Protein AF-A0A3D0MUX5-F1 (afdb_monomer_lite)

Foldseek 3Di:
DQPLCLLVPPPDKKKKWKWAADVVVVLTDIDIDIGHPVVRVLVVQVNCVSRVRDIDMDIDDDPPVSCVAFPLPCQVVLVVVLVVQLVVQFPVWLVSSLVSSCVSLVWDFPDKFFWADWDWDDDSNWIWTWTDGDQWIWTDTQATAFIAGVVGHTDDGPVWHKFKAFRGRNHTDTSVRDDGRTTIIIMTHDPVSHRGGNCRVDVVNVVVVCVRRVDDHSVPD

pLDDT: mean 94.69, std 4.36, range [72.31, 98.69]

Sequence (221 aa):
MGSMGLHKKKDFVSVQAFAGGDPEDNTYIEGCVSGSLTETSALVRQAAVQAQGLVGVARNPVPASYGKANGAPGAVSMAIDLGMTMLQAKGQGAEKLVSSVIEYLNGEIVTHGIVQNLSIETSGGFDVGHIEVDGHVLTFWNEYMTLEKKNGERMSTFPDLIMTMDGESGMPVTSAEIQKSQSIYIIAVPKEHLRLGEGMRCIELLSDVERVVHKNIISYL

Structure (mmCIF, N/CA/C/O backbone):
data_AF-A0A3D0MUX5-F1
#
_entry.id   AF-A0A3D0MUX5-F1
#
loop_
_atom_site.group_PDB
_atom_site.id
_atom_site.type_symbol
_atom_site.label_atom_id
_atom_site.label_alt_id
_atom_site.label_comp_id
_atom_site.label_asym_id
_atom_site.label_entity_id
_atom_site.label_seq_id
_atom_site.pdbx_PDB_ins_code
_atom_site.Cartn_x
_atom_site.Cartn_y
_atom_site.Cartn_z
_atom_site.occupancy
_atom_site.B_iso_or_equiv
_atom_site.auth_seq_id
_atom_site.auth_comp_id
_atom_site.auth_asym_id
_atom_site.auth_atom_id
_atom_site.pdbx_PDB_model_num
ATOM 1 N N . MET A 1 1 ? 6.681 -5.487 -6.049 1.00 74.44 1 MET A N 1
ATOM 2 C CA . MET A 1 1 ? 5.252 -5.818 -6.253 1.00 74.44 1 MET A CA 1
ATOM 3 C C . MET A 1 1 ? 4.592 -5.123 -7.455 1.00 74.44 1 MET A C 1
ATOM 5 O O . MET A 1 1 ? 3.977 -5.808 -8.258 1.00 74.44 1 MET A O 1
ATOM 9 N N . GLY A 1 2 ? 4.728 -3.806 -7.658 1.00 81.81 2 GLY A N 1
ATOM 10 C CA . GLY A 1 2 ? 4.024 -3.072 -8.737 1.00 81.81 2 GLY A CA 1
ATOM 11 C C . GLY A 1 2 ? 4.479 -3.302 -10.194 1.00 81.81 2 GLY A C 1
ATOM 12 O O . GLY A 1 2 ? 4.081 -2.554 -11.079 1.00 81.81 2 GLY A O 1
ATOM 13 N N . SER A 1 3 ? 5.323 -4.297 -10.476 1.00 86.69 3 SER A N 1
ATOM 14 C CA . SER A 1 3 ? 5.877 -4.563 -11.814 1.00 86.69 3 SER A CA 1
ATOM 15 C C . SER A 1 3 ? 5.005 -5.474 -12.683 1.00 86.69 3 SER A C 1
ATOM 17 O O . SER A 1 3 ? 5.467 -5.918 -13.728 1.00 86.69 3 SER A O 1
ATOM 19 N N . MET A 1 4 ? 3.767 -5.780 -12.275 1.00 92.50 4 MET A N 1
ATOM 20 C CA . MET A 1 4 ? 2.828 -6.613 -13.050 1.00 92.50 4 MET A CA 1
ATOM 21 C C . MET A 1 4 ? 3.437 -7.962 -13.485 1.00 92.50 4 MET A C 1
ATOM 23 O O . MET A 1 4 ? 3.289 -8.377 -14.632 1.00 92.50 4 MET A O 1
ATOM 27 N N . GLY A 1 5 ? 4.209 -8.609 -12.605 1.00 91.75 5 GLY A N 1
ATOM 28 C CA . GLY A 1 5 ? 4.832 -9.908 -12.884 1.00 91.75 5 GLY A CA 1
ATOM 29 C C . GLY A 1 5 ? 6.040 -9.875 -13.829 1.00 91.75 5 GLY A C 1
ATOM 30 O O . GLY A 1 5 ? 6.558 -10.931 -14.182 1.00 91.75 5 GLY A O 1
ATOM 31 N N . LEU A 1 6 ? 6.526 -8.697 -14.245 1.00 93.31 6 LEU A N 1
ATOM 32 C CA . LEU A 1 6 ? 7.645 -8.594 -15.192 1.00 93.31 6 LEU A CA 1
ATOM 33 C C . LEU A 1 6 ? 8.948 -9.225 -14.680 1.00 93.31 6 LEU A C 1
ATOM 35 O O . LEU A 1 6 ? 9.761 -9.653 -15.489 1.00 93.31 6 LEU A O 1
ATOM 39 N N . HIS A 1 7 ? 9.133 -9.349 -13.362 1.00 90.31 7 HIS A N 1
ATOM 40 C CA . HIS A 1 7 ? 10.287 -10.038 -12.771 1.00 90.31 7 HIS A CA 1
ATOM 41 C C . HIS A 1 7 ? 10.316 -11.543 -13.078 1.00 90.31 7 HIS A C 1
ATOM 43 O O . HIS A 1 7 ? 11.386 -12.138 -13.051 1.00 90.31 7 HIS A O 1
ATOM 49 N N . LYS A 1 8 ? 9.170 -12.157 -13.414 1.00 89.69 8 LYS A N 1
ATOM 50 C CA . LYS A 1 8 ? 9.086 -13.572 -13.821 1.00 89.69 8 LYS A CA 1
ATOM 51 C C . LYS A 1 8 ? 9.592 -13.810 -15.246 1.00 89.69 8 LYS A C 1
ATOM 53 O O . LYS A 1 8 ? 9.824 -14.951 -15.644 1.00 89.69 8 LYS A O 1
ATOM 58 N N . LYS A 1 9 ? 9.740 -12.756 -16.052 1.00 90.44 9 LYS A N 1
ATOM 59 C CA . LYS A 1 9 ? 10.212 -12.867 -17.432 1.00 90.44 9 LYS A CA 1
ATOM 60 C C . LYS A 1 9 ? 11.737 -12.850 -17.451 1.00 90.44 9 LYS A C 1
ATOM 62 O O . LYS A 1 9 ? 12.344 -11.798 -17.296 1.00 90.44 9 LYS A O 1
ATOM 67 N N . LYS A 1 10 ? 12.337 -14.019 -17.687 1.00 84.19 10 LYS A N 1
ATOM 68 C CA . LYS A 1 10 ? 13.794 -14.231 -17.654 1.00 84.19 10 LYS A CA 1
ATOM 69 C C . LYS A 1 10 ? 14.589 -13.242 -18.518 1.00 84.19 10 LYS A C 1
ATOM 71 O O . LYS A 1 10 ? 15.629 -12.770 -18.080 1.00 84.19 10 LYS A O 1
ATOM 76 N N . ASP A 1 11 ? 14.066 -12.897 -19.692 1.00 89.50 11 ASP A N 1
ATOM 77 C CA . ASP A 1 11 ? 14.745 -12.022 -20.657 1.00 89.50 11 ASP A CA 1
ATOM 78 C C . ASP A 1 11 ? 14.214 -10.578 -20.629 1.00 89.50 11 ASP A C 1
ATOM 80 O O . ASP A 1 11 ? 14.455 -9.793 -21.547 1.00 89.50 11 ASP A O 1
ATOM 84 N N . PHE A 1 12 ? 13.440 -10.211 -19.601 1.00 93.56 12 PHE A N 1
ATOM 85 C CA . PHE A 1 12 ? 12.931 -8.852 -19.485 1.00 93.56 12 PHE A CA 1
ATOM 86 C C . PHE A 1 12 ? 14.031 -7.897 -19.024 1.00 93.56 12 PHE A C 1
ATOM 88 O O . PHE A 1 12 ? 14.544 -7.997 -17.910 1.00 93.56 12 PHE A O 1
ATOM 95 N N . VAL A 1 13 ? 14.334 -6.921 -19.875 1.00 95.50 13 VAL A N 1
ATOM 96 C CA . VAL A 1 13 ? 15.199 -5.792 -19.539 1.00 95.50 13 VAL A CA 1
ATOM 97 C C . VAL A 1 13 ? 14.317 -4.641 -19.073 1.00 95.50 13 VAL A C 1
ATOM 99 O O . VAL A 1 13 ? 13.513 -4.104 -19.835 1.00 95.50 13 VAL A O 1
ATOM 102 N N . SER A 1 14 ? 14.463 -4.269 -17.804 1.00 96.69 14 SER A N 1
ATOM 103 C CA . SER A 1 14 ? 13.817 -3.090 -17.237 1.00 96.69 14 SER A CA 1
ATOM 104 C C . SER A 1 14 ? 14.389 -1.841 -17.889 1.00 96.69 14 SER A C 1
ATOM 106 O O . SER A 1 14 ? 15.597 -1.749 -18.081 1.00 96.69 14 SER A O 1
ATOM 108 N N . VAL A 1 15 ? 13.534 -0.859 -18.162 1.00 97.00 15 VAL A N 1
ATOM 109 C CA . VAL A 1 15 ? 13.933 0.478 -18.623 1.00 97.00 15 VAL A CA 1
ATOM 110 C C . VAL A 1 15 ? 13.158 1.489 -17.798 1.00 97.00 15 VAL A C 1
ATOM 112 O O . VAL A 1 15 ? 11.928 1.434 -17.764 1.00 97.00 15 VAL A O 1
ATOM 115 N N . GLN A 1 16 ? 13.859 2.371 -17.092 1.00 97.75 16 GLN A N 1
ATOM 116 C CA . GLN A 1 16 ? 13.243 3.370 -16.221 1.00 97.75 16 GLN A CA 1
ATOM 117 C C . GLN A 1 16 ? 13.887 4.728 -16.474 1.00 97.75 16 GLN A C 1
ATOM 119 O O . GLN A 1 16 ? 15.101 4.872 -16.348 1.00 97.75 16 GLN A O 1
ATOM 124 N N . ALA A 1 17 ? 13.061 5.702 -16.835 1.00 97.94 17 ALA A N 1
ATOM 125 C CA . ALA A 1 17 ? 13.429 7.102 -16.911 1.00 97.94 17 ALA A CA 1
ATOM 126 C C . ALA A 1 17 ? 12.928 7.818 -15.657 1.00 97.94 17 ALA A C 1
ATOM 128 O O . ALA A 1 17 ? 11.812 7.552 -15.200 1.00 97.94 17 ALA A O 1
ATOM 129 N N . PHE A 1 18 ? 13.744 8.708 -15.108 1.00 97.88 18 PHE A N 1
ATOM 130 C CA . PHE A 1 18 ? 13.403 9.496 -13.933 1.00 97.88 18 PHE A CA 1
ATOM 131 C C . PHE A 1 18 ? 13.871 10.942 -14.080 1.00 97.88 18 PHE A C 1
ATOM 133 O O . PHE A 1 18 ? 14.843 11.207 -14.785 1.00 97.88 18 PHE A O 1
ATOM 140 N N . ALA A 1 19 ? 13.185 11.853 -13.394 1.00 97.88 19 ALA A N 1
ATOM 141 C CA . ALA A 1 19 ? 13.586 13.247 -13.238 1.00 97.88 19 ALA A CA 1
ATOM 142 C C . ALA A 1 19 ? 13.041 13.797 -11.913 1.00 97.88 19 ALA A C 1
ATOM 144 O O . ALA A 1 19 ? 11.923 13.455 -11.518 1.00 97.88 19 ALA A O 1
ATOM 145 N N . GLY A 1 20 ? 13.810 14.630 -11.220 1.00 97.12 20 GLY A N 1
ATOM 146 C CA . GLY A 1 20 ? 13.391 15.270 -9.972 1.00 97.12 20 GLY A CA 1
ATOM 147 C C . GLY A 1 20 ? 14.482 16.150 -9.375 1.00 97.12 20 GLY A C 1
ATOM 148 O O . GLY A 1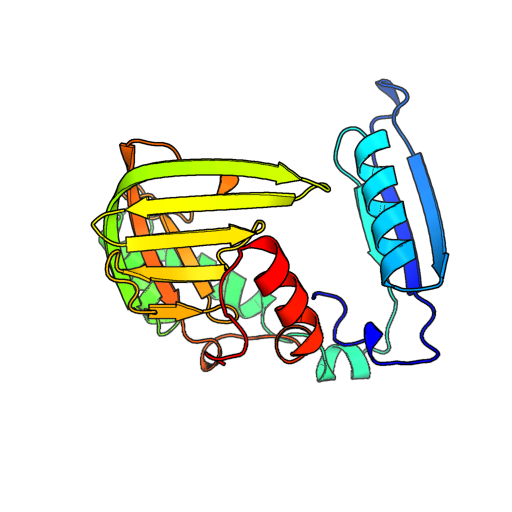 20 ? 15.549 16.301 -9.967 1.00 97.12 20 GLY A O 1
ATOM 149 N N . GLY A 1 21 ? 14.203 16.709 -8.199 1.00 95.38 21 GLY A N 1
ATOM 150 C CA . GLY A 1 21 ? 15.040 17.722 -7.558 1.00 95.38 21 GLY A CA 1
ATOM 151 C C . GLY A 1 21 ? 14.733 19.130 -8.068 1.00 95.38 21 GLY A C 1
ATOM 152 O O . GLY A 1 21 ? 13.951 19.310 -9.006 1.00 95.38 21 GLY A O 1
ATOM 153 N N . ASP A 1 22 ? 15.351 20.122 -7.437 1.00 94.81 22 ASP A N 1
ATOM 154 C CA . ASP A 1 22 ? 15.135 21.537 -7.721 1.00 94.81 22 ASP A CA 1
ATOM 155 C C . ASP A 1 22 ? 16.385 22.147 -8.387 1.00 94.81 22 ASP A C 1
ATOM 157 O O . ASP A 1 22 ? 17.495 22.046 -7.843 1.00 94.81 22 ASP A O 1
ATOM 161 N N . PRO A 1 23 ? 16.258 22.759 -9.581 1.00 93.56 23 PRO A N 1
ATOM 162 C CA . PRO A 1 23 ? 17.348 23.507 -10.196 1.00 93.56 23 PRO A CA 1
ATOM 163 C C . PRO A 1 23 ? 17.885 24.654 -9.327 1.00 93.56 23 PRO A C 1
ATOM 165 O O . PRO A 1 23 ? 19.079 24.941 -9.405 1.00 93.56 23 PRO A O 1
ATOM 168 N N . GLU A 1 24 ? 17.050 25.297 -8.503 1.00 95.44 24 GLU A N 1
ATOM 169 C CA . GLU A 1 24 ? 17.461 26.408 -7.629 1.00 95.44 24 GLU A CA 1
ATOM 170 C C . GLU A 1 24 ? 18.386 25.934 -6.496 1.00 95.44 24 GLU A C 1
ATOM 172 O O . GLU A 1 24 ? 19.359 26.614 -6.162 1.00 95.44 24 GLU A O 1
ATOM 177 N N . ASP A 1 25 ? 18.163 24.716 -5.994 1.00 94.19 25 ASP A N 1
ATOM 178 C CA . ASP A 1 25 ? 18.985 24.087 -4.953 1.00 94.19 25 ASP A CA 1
ATOM 179 C C . ASP A 1 25 ? 20.175 23.284 -5.517 1.00 94.19 25 ASP A C 1
ATOM 181 O O . ASP A 1 25 ? 20.931 22.668 -4.763 1.00 94.19 25 ASP A O 1
ATOM 185 N N . ASN A 1 26 ? 20.383 23.287 -6.841 1.00 93.75 26 ASN A N 1
ATOM 186 C CA . ASN A 1 26 ? 21.360 22.439 -7.542 1.00 93.75 26 ASN A CA 1
ATOM 187 C C . ASN A 1 26 ? 21.191 20.931 -7.259 1.00 93.75 26 ASN A C 1
ATOM 189 O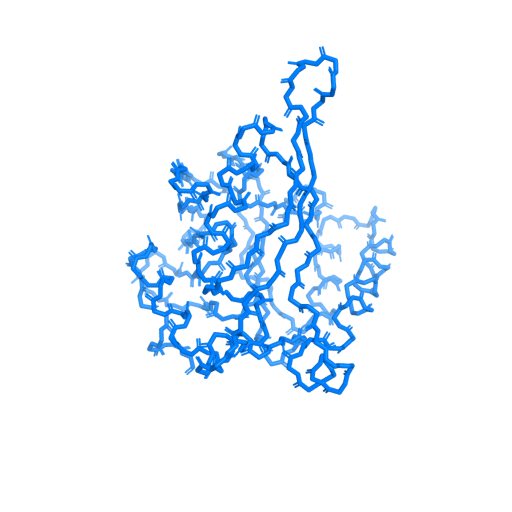 O . ASN A 1 26 ? 22.170 20.180 -7.266 1.00 93.75 26 ASN A O 1
ATOM 193 N N . THR A 1 27 ? 19.957 20.475 -7.024 1.00 95.31 27 THR A N 1
ATOM 194 C CA . THR A 1 27 ? 19.633 19.059 -6.761 1.00 95.31 27 THR A CA 1
ATOM 195 C C . THR A 1 27 ? 18.931 18.375 -7.931 1.00 95.31 27 THR A C 1
ATOM 197 O O . THR A 1 27 ? 18.702 17.165 -7.885 1.00 95.31 27 THR A O 1
ATOM 200 N N . TYR A 1 28 ? 18.624 19.122 -9.000 1.00 97.00 28 TYR A N 1
ATOM 201 C CA . TYR A 1 28 ? 18.014 18.577 -10.210 1.00 97.00 28 TYR A CA 1
ATOM 202 C C . TYR A 1 28 ? 18.870 17.482 -10.850 1.00 97.00 28 TYR A C 1
ATOM 204 O O . TYR A 1 28 ? 20.021 17.709 -11.232 1.00 97.00 28 TYR A O 1
ATOM 212 N N . ILE A 1 29 ? 18.266 16.311 -11.044 1.00 97.25 29 ILE A N 1
ATOM 213 C CA . ILE A 1 29 ? 18.846 15.205 -11.797 1.00 97.25 29 ILE A CA 1
ATOM 214 C C . ILE A 1 29 ? 17.787 14.513 -12.653 1.00 97.25 29 ILE A C 1
ATOM 216 O O . ILE A 1 29 ? 16.620 14.377 -12.280 1.00 97.25 29 ILE A O 1
ATOM 220 N N . GLU A 1 30 ? 18.227 13.994 -13.790 1.00 97.50 30 GLU A N 1
ATOM 221 C CA . GLU A 1 30 ? 17.418 13.167 -14.673 1.00 97.50 30 GLU A CA 1
ATOM 222 C C . GLU A 1 30 ? 18.270 12.066 -15.297 1.00 97.50 30 GLU A C 1
ATOM 224 O O . GLU A 1 30 ? 19.497 12.164 -15.383 1.00 97.50 30 GLU A O 1
ATOM 229 N N . GLY A 1 31 ? 17.627 10.991 -15.732 1.00 97.31 31 GLY A N 1
ATOM 230 C CA . GLY A 1 31 ? 18.338 9.900 -16.372 1.00 97.31 31 GLY A CA 1
ATOM 231 C C . GLY A 1 31 ? 17.428 8.806 -16.894 1.00 97.31 31 GLY A C 1
ATOM 232 O O . GLY A 1 31 ? 16.241 8.734 -16.579 1.00 97.31 31 GLY A O 1
ATOM 233 N N . CYS A 1 32 ? 18.015 7.921 -17.695 1.00 97.88 32 CYS A N 1
ATOM 234 C CA . CYS A 1 32 ? 17.388 6.694 -18.159 1.00 97.88 32 CYS A CA 1
ATOM 235 C C . CYS A 1 32 ? 18.343 5.532 -17.904 1.00 97.88 32 CYS A C 1
ATOM 237 O O . CYS A 1 32 ? 19.499 5.556 -18.325 1.00 97.88 32 CYS A O 1
ATOM 239 N N . VAL A 1 33 ? 17.857 4.519 -17.196 1.00 97.38 33 VAL A N 1
ATOM 240 C CA . VAL A 1 33 ? 18.636 3.348 -16.797 1.00 97.38 33 VAL A CA 1
ATOM 241 C C . VAL A 1 33 ? 17.966 2.073 -17.277 1.00 97.38 33 VAL A C 1
ATOM 243 O O . VAL A 1 33 ? 16.737 1.967 -17.310 1.00 97.38 33 VAL A O 1
ATOM 246 N N . SER A 1 34 ? 18.787 1.092 -17.651 1.00 97.38 34 SER A N 1
ATOM 247 C CA . SER A 1 34 ? 18.317 -0.217 -18.095 1.00 97.38 34 SER A CA 1
ATOM 248 C C . SER A 1 34 ? 19.113 -1.353 -17.464 1.00 97.38 34 SER A C 1
ATOM 250 O O . SER A 1 34 ? 20.282 -1.181 -17.124 1.00 97.38 34 SER A O 1
ATOM 252 N N . GLY A 1 35 ? 18.468 -2.500 -17.264 1.00 95.69 35 GLY A N 1
ATOM 253 C CA . GLY A 1 35 ? 19.075 -3.647 -16.592 1.00 95.69 35 GLY A CA 1
ATOM 254 C C . GLY A 1 35 ? 18.042 -4.575 -15.966 1.00 95.69 35 GLY A C 1
ATOM 255 O O . GLY A 1 35 ? 16.917 -4.696 -16.457 1.00 95.69 35 GLY A O 1
ATOM 256 N N . SER A 1 36 ? 18.417 -5.250 -14.877 1.00 94.19 36 SER A N 1
ATOM 257 C CA . SER A 1 36 ? 17.464 -6.065 -14.122 1.00 94.19 36 SER A CA 1
ATOM 258 C C . SER A 1 36 ? 16.456 -5.169 -13.394 1.00 94.19 36 SER A C 1
ATOM 260 O O . SER A 1 36 ? 16.780 -4.072 -12.940 1.00 94.19 36 SER A O 1
ATOM 262 N N . LEU A 1 37 ? 15.218 -5.645 -13.243 1.00 92.62 37 LEU A N 1
ATOM 263 C CA . LEU A 1 37 ? 14.148 -4.881 -12.593 1.00 92.62 37 LEU A CA 1
ATOM 264 C C . LEU A 1 37 ? 14.541 -4.382 -11.191 1.00 92.62 37 LEU A C 1
ATOM 266 O O . LEU A 1 37 ? 14.261 -3.231 -10.845 1.00 92.62 37 LEU A O 1
ATOM 270 N N . THR A 1 38 ? 15.175 -5.244 -10.396 1.00 89.81 38 THR A N 1
ATOM 271 C CA . THR A 1 38 ? 15.565 -4.952 -9.012 1.00 89.81 38 THR A CA 1
ATOM 272 C C . THR A 1 38 ? 16.643 -3.876 -8.951 1.00 89.81 38 THR A C 1
ATOM 274 O O . THR A 1 38 ? 16.435 -2.862 -8.284 1.00 89.81 38 THR A O 1
ATOM 277 N N . GLU A 1 39 ? 17.736 -4.044 -9.700 1.00 93.31 39 GLU A N 1
ATOM 278 C CA . GLU A 1 39 ? 18.872 -3.113 -9.676 1.00 93.31 39 GLU A CA 1
ATOM 279 C C . GLU A 1 39 ? 18.496 -1.756 -10.267 1.00 93.31 39 GLU A C 1
ATOM 281 O O . GLU A 1 39 ? 18.795 -0.712 -9.689 1.00 93.31 39 GLU A O 1
ATOM 286 N N . THR A 1 40 ? 17.749 -1.746 -11.376 1.00 95.50 40 THR A N 1
ATOM 287 C CA . THR A 1 40 ? 17.284 -0.493 -11.976 1.00 95.50 40 THR A CA 1
ATOM 288 C C . THR A 1 40 ? 16.365 0.271 -11.018 1.00 95.50 40 THR A C 1
ATOM 290 O O . THR A 1 40 ? 16.516 1.478 -10.862 1.00 95.50 40 THR A O 1
ATOM 293 N N . SER A 1 41 ? 15.460 -0.415 -10.310 1.00 93.38 41 SER A N 1
ATOM 294 C CA . SER A 1 41 ? 14.591 0.237 -9.317 1.00 93.38 41 SER A CA 1
ATOM 295 C C . SER A 1 41 ? 15.367 0.737 -8.092 1.00 93.38 41 SER A C 1
ATOM 297 O O . SER A 1 41 ? 15.010 1.767 -7.523 1.00 93.38 41 SER A O 1
ATOM 299 N N . ALA A 1 42 ? 16.417 0.023 -7.672 1.00 92.81 42 ALA A N 1
ATOM 300 C CA . ALA A 1 42 ? 17.289 0.453 -6.582 1.00 92.81 42 ALA A CA 1
ATOM 301 C C . ALA A 1 42 ? 18.059 1.728 -6.945 1.00 92.81 42 ALA A C 1
ATOM 303 O O . ALA A 1 42 ? 18.081 2.665 -6.150 1.00 92.81 42 ALA A O 1
ATOM 304 N N . LEU A 1 43 ? 18.601 1.803 -8.163 1.00 95.38 43 LEU A N 1
ATOM 305 C CA . LEU A 1 43 ? 19.288 2.994 -8.660 1.00 95.38 43 LEU A CA 1
ATOM 306 C C . LEU A 1 43 ? 18.344 4.201 -8.732 1.00 95.38 43 LEU A C 1
ATOM 308 O O . LEU A 1 43 ? 18.695 5.272 -8.248 1.00 95.38 43 LEU A O 1
ATOM 312 N N . VAL A 1 44 ? 17.121 4.030 -9.245 1.00 95.88 44 VAL A N 1
ATOM 313 C CA . VAL A 1 44 ? 16.121 5.117 -9.282 1.00 95.88 44 VAL A CA 1
ATOM 314 C C . VAL A 1 44 ? 15.763 5.614 -7.875 1.00 95.88 44 VAL A C 1
ATOM 316 O O . VAL A 1 44 ? 15.624 6.816 -7.670 1.00 95.88 44 VAL A O 1
ATOM 319 N N . ARG A 1 45 ? 15.667 4.728 -6.872 1.00 92.88 45 ARG A N 1
ATOM 320 C CA . ARG A 1 45 ? 15.487 5.161 -5.472 1.00 92.88 45 ARG A CA 1
ATOM 321 C C . ARG A 1 45 ? 16.678 5.969 -4.958 1.00 92.88 45 ARG A C 1
ATOM 323 O O . ARG A 1 45 ? 16.474 6.953 -4.260 1.00 92.88 45 ARG A O 1
ATOM 330 N N . GLN A 1 46 ? 17.907 5.593 -5.313 1.00 93.62 46 GLN A N 1
ATOM 331 C CA . GLN A 1 46 ? 19.089 6.386 -4.957 1.00 93.62 46 GLN A CA 1
ATOM 332 C C . GLN A 1 46 ? 19.083 7.755 -5.641 1.00 93.62 46 GLN A C 1
ATOM 334 O O . GLN A 1 46 ? 19.440 8.744 -5.009 1.00 93.62 46 GLN A O 1
ATOM 339 N N . ALA A 1 47 ? 18.608 7.839 -6.885 1.00 94.94 47 ALA A N 1
ATOM 340 C CA . ALA A 1 47 ? 18.377 9.121 -7.538 1.00 94.94 47 ALA A CA 1
ATOM 341 C C . ALA A 1 47 ? 17.372 9.977 -6.746 1.00 94.94 47 ALA A C 1
ATOM 343 O O . ALA A 1 47 ? 17.651 11.139 -6.482 1.00 94.94 47 ALA A O 1
ATOM 344 N N . ALA A 1 48 ? 16.269 9.398 -6.257 1.00 93.94 48 ALA A N 1
ATOM 345 C CA . ALA A 1 48 ? 15.332 10.115 -5.386 1.00 93.94 48 ALA A CA 1
ATOM 346 C C . ALA A 1 48 ? 16.017 10.721 -4.151 1.00 93.94 48 ALA A C 1
ATOM 348 O O . ALA A 1 48 ? 15.754 11.869 -3.820 1.00 93.94 48 ALA A O 1
ATOM 349 N N . VAL A 1 49 ? 16.935 9.990 -3.507 1.00 91.88 49 VAL A N 1
ATOM 350 C CA . VAL A 1 49 ? 17.707 10.503 -2.360 1.00 91.88 49 VAL A CA 1
ATOM 351 C C . VAL A 1 49 ? 18.559 11.716 -2.749 1.00 91.88 49 VAL A C 1
ATOM 353 O O . VAL A 1 49 ? 18.578 12.701 -2.016 1.00 91.88 49 VAL A O 1
ATOM 356 N N . GLN A 1 50 ? 19.232 11.675 -3.904 1.00 92.62 50 GLN A N 1
ATOM 357 C CA . GLN A 1 50 ? 20.023 12.812 -4.402 1.00 92.62 50 GLN A CA 1
ATOM 358 C C . GLN A 1 50 ? 19.140 14.015 -4.775 1.00 92.62 50 GLN A C 1
ATOM 360 O O . GLN A 1 50 ? 19.527 15.158 -4.558 1.00 92.62 50 GLN A O 1
ATOM 365 N N . ALA A 1 51 ? 17.929 13.747 -5.261 1.00 93.94 51 ALA A N 1
ATOM 366 C CA . ALA A 1 51 ? 16.903 14.722 -5.617 1.00 93.94 51 ALA A CA 1
ATOM 367 C C . ALA A 1 51 ? 16.070 15.223 -4.412 1.00 93.94 51 ALA A C 1
ATOM 369 O O . ALA A 1 51 ? 14.930 15.643 -4.586 1.00 93.94 51 ALA A O 1
ATOM 370 N N . GLN A 1 52 ? 16.600 15.132 -3.183 1.00 91.19 52 GLN A N 1
ATOM 371 C CA . GLN A 1 52 ? 15.935 15.551 -1.932 1.00 91.19 52 GLN A CA 1
ATOM 372 C C . GLN A 1 52 ? 14.615 14.819 -1.611 1.00 91.19 52 GLN A C 1
ATOM 374 O O . GLN A 1 52 ? 13.750 15.337 -0.909 1.00 91.19 52 GLN A O 1
ATOM 379 N N . GLY A 1 53 ? 14.481 13.573 -2.063 1.00 87.19 53 GLY A N 1
ATOM 380 C CA . GLY A 1 53 ? 13.449 12.634 -1.620 1.00 87.19 53 GLY A CA 1
ATOM 381 C C . GLY A 1 53 ? 12.421 12.236 -2.678 1.00 87.19 53 GLY A C 1
ATOM 382 O O . GLY A 1 53 ? 11.663 11.298 -2.434 1.00 87.19 53 GLY A O 1
ATOM 383 N N . LEU A 1 54 ? 12.390 12.875 -3.855 1.00 91.12 54 LEU A N 1
ATOM 384 C CA . LEU A 1 54 ? 11.378 12.578 -4.874 1.00 91.12 54 LEU A CA 1
ATOM 385 C C . LEU A 1 54 ? 11.896 12.698 -6.311 1.00 91.12 54 LEU A C 1
ATOM 387 O O . LEU A 1 54 ? 12.546 13.665 -6.693 1.00 91.12 54 LEU A O 1
ATOM 391 N N . VAL A 1 55 ? 11.513 11.722 -7.137 1.00 96.44 55 VAL A N 1
ATOM 392 C CA . VAL A 1 55 ? 11.621 11.771 -8.601 1.00 96.44 55 VAL A CA 1
ATOM 393 C C . VAL A 1 55 ? 10.319 11.280 -9.230 1.00 96.44 55 VAL A C 1
ATOM 395 O O . VAL A 1 55 ? 9.703 10.324 -8.753 1.00 96.44 55 VAL A O 1
ATOM 398 N N . GLY A 1 56 ? 9.912 11.901 -10.334 1.00 97.12 56 GLY A N 1
ATOM 399 C CA . GLY A 1 56 ? 8.933 11.321 -11.246 1.00 97.12 56 GLY A CA 1
ATOM 400 C C . GLY A 1 56 ? 9.575 10.178 -12.028 1.00 97.12 56 GLY A C 1
ATOM 401 O O . GLY A 1 56 ? 10.735 10.281 -12.418 1.00 97.12 56 GLY A O 1
ATOM 402 N N . VAL A 1 57 ? 8.843 9.081 -12.255 1.00 97.06 57 VAL A N 1
ATOM 403 C CA . VAL A 1 57 ? 9.386 7.883 -12.918 1.00 97.06 57 VAL A CA 1
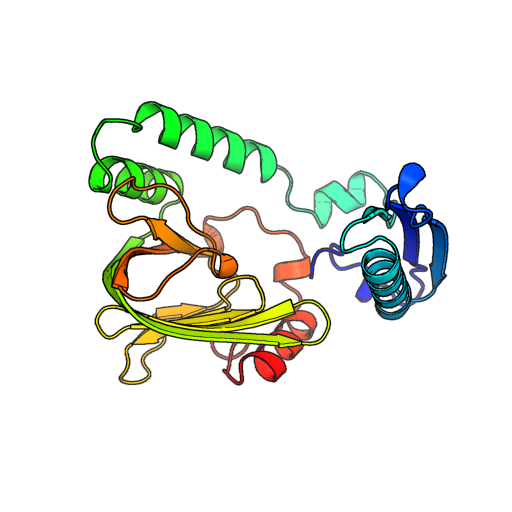ATOM 404 C C . VAL A 1 57 ? 8.436 7.367 -13.994 1.00 97.06 57 VAL A C 1
ATOM 406 O O . VAL A 1 57 ? 7.291 7.015 -13.711 1.00 97.06 57 VAL A O 1
ATOM 409 N N . ALA A 1 58 ? 8.944 7.225 -15.217 1.00 96.50 58 ALA A N 1
ATOM 410 C CA . ALA A 1 58 ? 8.309 6.475 -16.294 1.00 96.50 58 ALA A CA 1
ATOM 411 C C . ALA A 1 58 ? 9.087 5.174 -16.504 1.00 96.50 58 ALA A C 1
ATOM 413 O O . ALA A 1 58 ? 10.283 5.189 -16.790 1.00 96.50 58 ALA A O 1
ATOM 414 N N . ARG A 1 59 ? 8.433 4.023 -16.336 1.00 94.62 59 ARG A N 1
ATOM 415 C CA . ARG A 1 59 ? 9.129 2.731 -16.300 1.00 94.62 59 ARG A CA 1
ATOM 416 C C . ARG A 1 59 ? 8.418 1.639 -17.071 1.00 94.62 59 ARG A C 1
ATOM 418 O O . ARG A 1 59 ? 7.194 1.574 -17.073 1.00 94.62 59 ARG A O 1
ATOM 425 N N . ASN A 1 60 ? 9.223 0.726 -17.604 1.00 94.75 60 ASN A N 1
ATOM 426 C CA . ASN A 1 60 ? 8.835 -0.592 -18.090 1.00 94.75 60 ASN A CA 1
ATOM 427 C C . ASN A 1 60 ? 7.665 -0.540 -19.078 1.00 94.75 60 ASN A C 1
ATOM 429 O O . ASN A 1 60 ? 6.586 -1.048 -18.761 1.00 94.75 60 ASN A O 1
ATOM 433 N N . PRO A 1 61 ? 7.854 0.075 -20.263 1.00 93.06 61 PRO A N 1
ATOM 434 C CA . PRO A 1 61 ? 6.824 0.073 -21.290 1.00 93.06 61 PRO A CA 1
ATOM 435 C C . PRO A 1 61 ? 6.446 -1.371 -21.632 1.00 93.06 61 PRO A C 1
ATOM 437 O O . PRO A 1 61 ? 7.300 -2.228 -21.861 1.00 93.06 61 PRO A O 1
ATOM 440 N N . VAL A 1 62 ? 5.145 -1.640 -21.654 1.00 93.69 62 VAL A N 1
ATOM 441 C CA . VAL A 1 62 ? 4.585 -2.953 -21.973 1.00 93.69 62 VAL A CA 1
ATOM 442 C C . VAL A 1 62 ? 3.500 -2.812 -23.034 1.00 93.69 62 VAL A C 1
ATOM 444 O O . VAL A 1 62 ? 2.844 -1.770 -23.103 1.00 93.69 62 VAL A O 1
ATOM 447 N N . PRO A 1 63 ? 3.248 -3.855 -23.844 1.00 95.12 63 PRO A N 1
ATOM 448 C CA . PRO A 1 63 ? 2.087 -3.872 -24.722 1.00 95.12 63 PRO A CA 1
ATOM 449 C C . PRO A 1 63 ? 0.790 -3.656 -23.933 1.00 95.12 63 PRO A C 1
ATOM 451 O O . PRO A 1 63 ? 0.629 -4.194 -22.836 1.00 95.12 63 PRO A O 1
ATOM 454 N N . ALA A 1 64 ? -0.177 -2.946 -24.518 1.00 96.19 64 ALA A N 1
ATOM 455 C CA . ALA A 1 64 ? -1.478 -2.713 -23.884 1.00 96.19 64 ALA A CA 1
ATOM 456 C C . ALA A 1 64 ? -2.190 -4.025 -23.499 1.00 96.19 64 ALA A C 1
ATOM 458 O O . ALA A 1 64 ? -2.824 -4.109 -22.449 1.00 96.19 64 ALA A O 1
ATOM 459 N N . SER A 1 65 ? -2.030 -5.080 -24.307 1.00 96.88 65 SER A N 1
ATOM 460 C CA . SER A 1 65 ? -2.531 -6.426 -24.002 1.00 96.88 65 SER A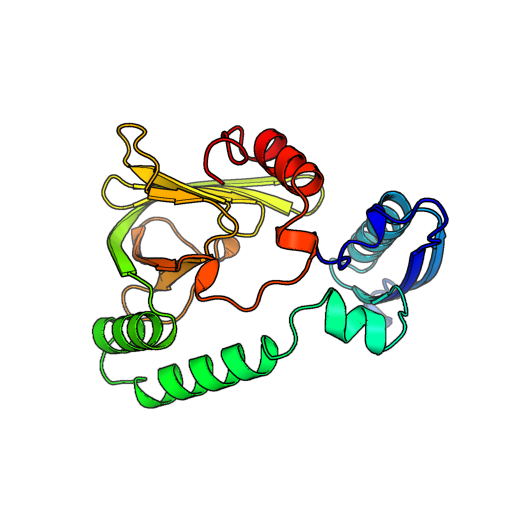 CA 1
ATOM 461 C C . SE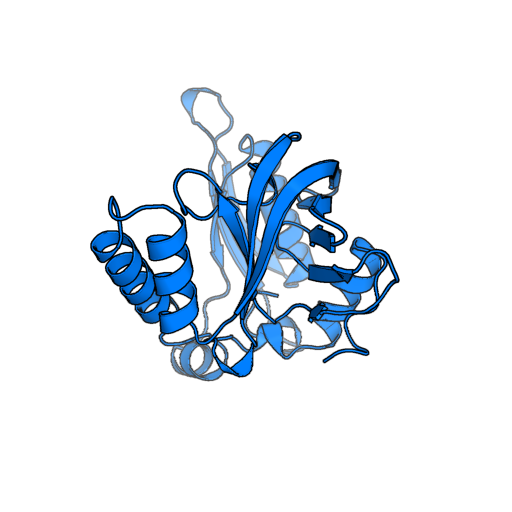R A 1 65 ? -1.931 -7.000 -22.716 1.00 96.88 65 SER A C 1
ATOM 463 O O . SER A 1 65 ? -2.648 -7.608 -21.925 1.00 96.88 65 SER A O 1
ATOM 465 N N . TYR A 1 66 ? -0.642 -6.760 -22.468 1.00 95.62 66 TYR A N 1
ATOM 466 C CA . TYR A 1 66 ? 0.025 -7.182 -21.241 1.00 95.62 66 TYR A CA 1
ATOM 467 C C . TYR A 1 66 ? -0.501 -6.412 -20.031 1.00 95.62 66 TYR A C 1
ATOM 469 O O . TYR A 1 66 ? -0.828 -7.033 -19.021 1.00 95.62 66 TYR A O 1
ATOM 477 N N . GLY A 1 67 ? -0.630 -5.085 -20.145 1.00 95.06 67 GLY A N 1
ATOM 478 C CA . GLY A 1 67 ? -1.208 -4.246 -19.092 1.00 95.06 67 GLY A CA 1
ATOM 479 C C . GLY A 1 67 ? -2.647 -4.647 -18.754 1.00 95.06 67 GLY A C 1
ATOM 480 O O . GLY A 1 67 ? -2.993 -4.761 -17.583 1.00 95.06 67 GLY A O 1
ATOM 481 N N . LYS A 1 68 ? -3.464 -4.963 -19.767 1.00 95.56 68 LYS A N 1
ATOM 482 C CA . LYS A 1 68 ? -4.833 -5.466 -19.579 1.00 95.56 68 LYS A CA 1
ATOM 483 C C . LYS A 1 68 ? -4.874 -6.809 -18.843 1.00 95.56 68 LYS A C 1
ATOM 485 O O . LYS A 1 68 ? -5.784 -7.022 -18.051 1.00 95.56 68 LYS A O 1
ATOM 490 N N . ALA A 1 69 ? -3.922 -7.701 -19.113 1.00 95.56 69 ALA A N 1
ATOM 491 C CA . ALA A 1 69 ? -3.890 -9.039 -18.524 1.00 95.56 69 ALA A CA 1
ATOM 492 C C . ALA A 1 69 ? -3.258 -9.089 -17.120 1.00 95.56 69 ALA A C 1
ATOM 494 O O . ALA A 1 69 ? -3.692 -9.887 -16.301 1.00 95.56 69 ALA A O 1
ATOM 495 N N . ASN A 1 70 ? -2.242 -8.262 -16.844 1.00 96.19 70 ASN A N 1
ATOM 496 C CA . ASN A 1 70 ? -1.413 -8.369 -15.630 1.00 96.19 70 ASN A CA 1
ATOM 497 C C . ASN A 1 70 ? -1.524 -7.154 -14.696 1.00 96.19 70 ASN A C 1
ATOM 499 O O . ASN A 1 70 ? -1.054 -7.199 -13.557 1.00 96.19 70 ASN A O 1
ATOM 503 N N . GLY A 1 71 ? -2.086 -6.047 -15.176 1.00 95.06 71 GLY A N 1
ATOM 504 C CA . GLY A 1 71 ? -2.390 -4.880 -14.357 1.00 95.06 71 GLY A CA 1
ATOM 505 C C . GLY A 1 71 ? -3.666 -5.070 -13.539 1.00 95.06 71 GLY A C 1
ATOM 506 O O . GLY A 1 71 ? -4.171 -6.178 -13.381 1.00 95.06 71 GLY A O 1
ATOM 507 N N . ALA A 1 72 ? -4.205 -3.960 -13.043 1.00 95.81 72 ALA A N 1
ATOM 508 C CA . ALA A 1 72 ? -5.470 -3.909 -12.316 1.00 95.81 72 ALA A CA 1
ATOM 509 C C . ALA A 1 72 ? -6.484 -3.015 -13.060 1.00 95.81 72 ALA A C 1
ATOM 511 O O . ALA A 1 72 ? -6.814 -1.925 -12.584 1.00 95.81 72 ALA A O 1
ATOM 512 N N . PRO A 1 73 ? -6.934 -3.396 -14.274 1.00 96.19 73 PRO A N 1
ATOM 513 C CA . PRO A 1 73 ? -7.877 -2.581 -15.035 1.00 96.19 73 PRO A CA 1
ATOM 514 C C . PRO A 1 73 ? -9.142 -2.304 -14.209 1.00 96.19 73 PRO A C 1
ATOM 516 O O . PRO A 1 73 ? -9.725 -3.213 -13.620 1.00 96.19 73 PRO A O 1
ATOM 519 N N . GLY A 1 74 ? -9.544 -1.033 -14.157 1.00 97.19 74 GLY A N 1
ATOM 520 C CA . GLY A 1 74 ? -10.675 -0.564 -13.352 1.00 97.19 74 GLY A CA 1
ATOM 521 C C . GLY A 1 74 ? -10.335 -0.165 -11.912 1.00 97.19 74 GLY A C 1
ATOM 522 O O . GLY A 1 74 ? -11.194 0.415 -11.262 1.00 97.19 74 GLY A O 1
ATOM 523 N N . ALA A 1 75 ? -9.110 -0.390 -11.416 1.00 96.75 75 ALA A N 1
ATOM 524 C CA . ALA A 1 75 ? -8.735 0.004 -10.051 1.00 96.75 75 ALA A CA 1
ATOM 525 C C . ALA A 1 75 ? -8.824 1.523 -9.818 1.00 96.75 75 ALA A C 1
ATOM 527 O O . ALA A 1 75 ? -9.340 1.958 -8.795 1.00 96.75 75 ALA A O 1
ATOM 528 N N . VAL A 1 76 ? -8.390 2.336 -10.790 1.00 97.06 76 VAL A N 1
ATOM 529 C CA . VAL A 1 76 ? -8.502 3.805 -10.699 1.00 97.06 76 VAL A CA 1
ATOM 530 C C . VAL A 1 76 ? -9.967 4.247 -10.693 1.00 97.06 76 VAL A C 1
ATOM 532 O O . VAL A 1 76 ? -10.336 5.089 -9.886 1.00 97.06 76 VAL A O 1
ATOM 535 N N . SER A 1 77 ? -10.814 3.654 -11.540 1.00 98.44 77 SER A N 1
ATOM 536 C CA . SER A 1 77 ? -12.258 3.932 -11.534 1.00 98.44 77 SER A CA 1
ATOM 537 C C . SER A 1 77 ? -12.887 3.556 -10.194 1.00 98.44 77 SER A C 1
ATOM 539 O O . SER A 1 77 ? -13.559 4.381 -9.596 1.00 98.44 77 SER A O 1
ATOM 541 N N . MET A 1 78 ? -12.571 2.369 -9.667 1.00 98.25 78 MET A N 1
ATOM 542 C CA . MET A 1 78 ? -13.040 1.921 -8.354 1.00 98.25 78 MET A CA 1
ATOM 543 C C . MET A 1 78 ? -12.633 2.885 -7.228 1.00 98.25 78 MET A C 1
ATOM 545 O O . MET A 1 78 ? -13.446 3.146 -6.347 1.00 98.25 78 MET A O 1
ATOM 549 N N . ALA A 1 79 ? -11.410 3.428 -7.263 1.00 97.88 79 ALA A N 1
ATOM 550 C CA . ALA A 1 79 ? -10.938 4.416 -6.292 1.00 97.88 79 ALA A CA 1
ATOM 551 C C . ALA A 1 79 ? -11.654 5.772 -6.430 1.00 97.88 79 ALA A C 1
ATOM 553 O O . ALA A 1 79 ? -11.981 6.397 -5.423 1.00 97.88 79 ALA A O 1
ATOM 554 N N . ILE A 1 80 ? -11.927 6.216 -7.662 1.00 98.56 80 ILE A N 1
ATOM 555 C CA . ILE A 1 80 ? -12.710 7.432 -7.925 1.00 98.56 80 ILE A CA 1
ATOM 556 C C . ILE A 1 80 ? -14.134 7.268 -7.387 1.00 98.56 80 ILE A C 1
ATOM 558 O O . ILE A 1 80 ? -14.614 8.135 -6.663 1.00 98.56 80 ILE A O 1
ATOM 562 N N . ASP A 1 81 ? -14.785 6.150 -7.694 1.00 98.56 81 ASP A N 1
ATOM 563 C CA . ASP A 1 81 ? -16.153 5.851 -7.267 1.00 98.56 81 ASP A CA 1
ATOM 564 C C . ASP A 1 81 ? -16.261 5.745 -5.732 1.00 98.56 81 ASP A C 1
ATOM 566 O O . ASP A 1 81 ? -17.191 6.291 -5.127 1.00 98.56 81 ASP A O 1
ATOM 570 N N . LEU A 1 82 ? -15.260 5.140 -5.077 1.00 98.25 82 LEU A N 1
ATOM 571 C CA . LEU A 1 82 ? -15.135 5.162 -3.618 1.00 98.25 82 LEU A CA 1
ATOM 572 C C . LEU A 1 82 ? -15.004 6.600 -3.093 1.00 98.25 82 LEU A C 1
ATOM 574 O O . LEU A 1 82 ? -15.715 6.989 -2.169 1.00 98.25 82 LEU A O 1
ATOM 578 N N . GLY A 1 83 ? -14.135 7.413 -3.699 1.00 98.12 83 GLY A N 1
ATOM 579 C CA . GLY A 1 83 ? -13.966 8.818 -3.327 1.00 98.12 83 GLY A CA 1
ATOM 580 C C . GLY A 1 83 ? -15.262 9.623 -3.462 1.00 98.12 83 GLY A C 1
ATOM 581 O O . GLY A 1 83 ? -15.590 10.418 -2.583 1.00 98.12 83 GLY A O 1
ATOM 582 N N . MET A 1 84 ? -16.047 9.377 -4.514 1.00 98.38 84 MET A N 1
ATOM 583 C CA . MET A 1 84 ? -17.366 9.991 -4.692 1.00 98.38 84 MET A CA 1
ATOM 584 C C . MET A 1 84 ? -18.350 9.558 -3.600 1.00 98.38 84 MET A C 1
ATOM 586 O O . MET A 1 84 ? -19.070 10.402 -3.066 1.00 98.38 84 MET A O 1
ATOM 590 N N . THR A 1 85 ? -18.339 8.279 -3.217 1.00 97.69 85 THR A N 1
ATOM 591 C CA . THR A 1 85 ? -19.141 7.752 -2.099 1.00 97.69 85 THR A CA 1
ATOM 592 C C . THR A 1 85 ? -18.775 8.447 -0.783 1.00 97.69 85 THR A C 1
ATOM 594 O O . THR A 1 85 ? -19.645 8.955 -0.074 1.00 97.69 85 THR A O 1
ATOM 597 N N . MET A 1 86 ? -17.478 8.580 -0.497 1.00 97.69 86 MET A N 1
ATOM 598 C CA . MET A 1 86 ? -16.987 9.284 0.691 1.00 97.69 86 MET A CA 1
ATOM 599 C C . MET A 1 86 ? -17.379 10.765 0.694 1.00 97.69 86 MET A C 1
ATOM 601 O O . MET A 1 86 ? -17.772 11.297 1.730 1.00 97.69 86 MET A O 1
ATOM 605 N N . LEU A 1 87 ? -17.305 11.443 -0.456 1.00 97.00 87 LEU A N 1
ATOM 606 C CA . LEU A 1 87 ? -17.714 12.845 -0.582 1.00 97.00 87 LEU A CA 1
ATOM 607 C C . LEU A 1 87 ? -19.209 13.040 -0.311 1.00 97.00 87 LEU A C 1
ATOM 609 O O . LEU A 1 87 ? -19.578 14.043 0.293 1.00 97.00 87 LEU A O 1
ATOM 613 N N . GLN A 1 88 ? -20.057 12.090 -0.711 1.00 96.69 88 GLN A N 1
ATOM 614 C CA . GLN A 1 88 ? -21.491 12.125 -0.407 1.00 96.69 88 GLN A CA 1
ATOM 615 C C . GLN A 1 88 ? -21.768 11.925 1.088 1.00 96.69 88 GLN A C 1
ATOM 617 O O . GLN A 1 88 ? -22.662 12.570 1.637 1.00 96.69 88 GLN A O 1
ATOM 622 N N . ALA A 1 89 ? -20.996 11.066 1.759 1.00 95.94 89 ALA A N 1
ATOM 623 C CA . ALA A 1 89 ? -21.098 10.830 3.200 1.00 95.94 89 ALA A CA 1
ATOM 624 C C . ALA A 1 89 ? -20.417 11.920 4.055 1.00 95.94 89 ALA A C 1
ATOM 626 O O . ALA A 1 89 ? -20.645 12.003 5.265 1.00 95.94 89 ALA A O 1
ATOM 627 N N . LYS A 1 90 ? -19.588 12.777 3.447 1.00 92.06 90 LYS A N 1
ATOM 628 C CA . LYS A 1 90 ? -18.825 13.814 4.147 1.00 92.06 90 LYS A CA 1
ATOM 629 C C . LYS A 1 90 ? -19.749 14.781 4.892 1.00 92.06 90 LYS A C 1
ATOM 631 O O . LYS A 1 90 ? -20.733 15.274 4.350 1.00 92.06 90 LYS A O 1
ATOM 636 N N . GLY A 1 91 ? -19.404 15.079 6.144 1.00 90.88 91 GLY A N 1
ATOM 637 C CA . GLY A 1 91 ? -20.187 15.965 7.014 1.00 90.88 91 GLY A CA 1
ATOM 638 C C . GLY A 1 91 ? -21.359 15.286 7.732 1.00 90.88 91 GLY A C 1
ATOM 639 O O . GLY A 1 91 ? -21.994 15.925 8.564 1.00 90.88 91 GLY A O 1
ATOM 640 N N . GLN A 1 92 ? -21.612 13.998 7.477 1.00 95.62 92 GLN A N 1
ATOM 641 C CA . GLN A 1 92 ? -22.626 13.206 8.191 1.00 95.62 92 GLN A CA 1
ATOM 642 C C . GLN A 1 92 ? -22.072 12.508 9.451 1.00 95.62 92 GLN A C 1
ATOM 644 O O . GLN A 1 92 ? -22.783 11.741 10.094 1.00 95.62 92 GLN A O 1
ATOM 649 N N . GLY A 1 93 ? -20.810 12.777 9.805 1.00 96.50 93 GLY A N 1
ATOM 650 C CA . GLY A 1 93 ? -20.086 12.163 10.923 1.00 96.50 93 GLY A CA 1
ATOM 651 C C . GLY A 1 93 ? -19.115 11.063 10.483 1.00 96.50 93 GLY A C 1
ATOM 652 O O . GLY A 1 93 ? -19.316 10.424 9.448 1.00 96.50 93 GLY A O 1
ATOM 653 N N . ALA A 1 94 ? -18.059 10.847 11.276 1.00 97.25 94 ALA A N 1
ATOM 654 C CA . ALA A 1 94 ? -17.005 9.874 10.976 1.00 97.25 94 ALA A CA 1
ATOM 655 C C . ALA A 1 94 ? -17.555 8.461 10.773 1.00 97.25 94 ALA A C 1
ATOM 657 O O . ALA A 1 94 ? -17.276 7.840 9.754 1.00 97.25 94 ALA A O 1
ATOM 658 N N . GLU A 1 95 ? -18.401 7.986 11.689 1.00 96.94 95 GLU A N 1
ATOM 659 C CA . GLU A 1 95 ? -18.994 6.646 11.623 1.00 96.94 95 GLU A CA 1
ATOM 660 C C . GLU A 1 95 ? -19.754 6.416 10.309 1.00 96.94 95 GLU A C 1
ATOM 662 O O . GLU A 1 95 ? -19.618 5.364 9.682 1.00 96.94 95 GLU A O 1
ATOM 667 N N . LYS A 1 96 ? -20.515 7.417 9.842 1.00 97.62 96 LYS A N 1
ATOM 668 C CA . LYS A 1 96 ? -21.266 7.314 8.586 1.00 97.62 96 LYS A CA 1
ATOM 669 C C . LYS A 1 96 ? -20.340 7.277 7.371 1.00 97.62 96 LYS A C 1
ATOM 671 O O . LYS A 1 96 ? -20.598 6.509 6.443 1.00 97.62 96 LYS A O 1
ATOM 676 N N . LEU A 1 97 ? -19.272 8.075 7.380 1.00 98.25 97 LEU A N 1
ATOM 677 C CA . LEU A 1 97 ? -18.264 8.080 6.322 1.00 98.25 97 LEU A CA 1
ATOM 678 C C . LEU A 1 97 ? -17.539 6.731 6.269 1.00 98.25 97 LEU A C 1
ATOM 680 O O . LEU A 1 97 ? -17.529 6.103 5.212 1.00 98.25 97 LEU A O 1
ATOM 684 N N . VAL A 1 98 ? -17.034 6.238 7.401 1.00 98.31 98 VAL A N 1
ATOM 685 C CA . VAL A 1 98 ? -16.383 4.924 7.497 1.00 98.31 98 VAL A CA 1
ATOM 686 C C . VAL A 1 98 ? -17.338 3.837 7.012 1.00 98.31 98 VAL A C 1
ATOM 688 O O . VAL A 1 98 ? -16.998 3.107 6.090 1.00 98.31 98 VAL A O 1
ATOM 691 N N . SER A 1 99 ? -18.574 3.797 7.518 1.00 97.88 99 SER A N 1
ATOM 692 C CA . SER A 1 99 ? -19.584 2.816 7.092 1.00 97.88 99 SER A CA 1
ATOM 693 C C . SER A 1 99 ? -19.828 2.829 5.580 1.00 97.88 99 SER A C 1
ATOM 695 O O . SER A 1 99 ? -19.953 1.767 4.981 1.00 97.88 99 SER A O 1
ATOM 697 N N . SER A 1 100 ? -19.840 4.008 4.944 1.00 98.25 100 SER A N 1
ATOM 698 C CA . SER A 1 100 ? -19.999 4.123 3.485 1.00 98.25 100 SER A CA 1
ATOM 699 C C . SER A 1 100 ? -18.826 3.521 2.702 1.00 98.25 100 SER A C 1
ATOM 701 O O . SER A 1 100 ? -19.030 2.933 1.642 1.00 98.25 100 SER A O 1
ATOM 703 N N . VAL A 1 101 ? -17.605 3.615 3.243 1.00 98.31 101 VAL A N 1
ATOM 704 C CA . VAL A 1 101 ? -16.409 2.979 2.673 1.00 98.31 101 VAL A CA 1
ATOM 705 C C . VAL A 1 101 ? -16.533 1.465 2.763 1.00 98.31 101 VAL A C 1
ATOM 707 O O . VAL A 1 101 ? -16.299 0.773 1.775 1.00 98.31 101 VAL A O 1
ATOM 710 N N . ILE A 1 102 ? -16.934 0.955 3.929 1.00 98.12 102 ILE A N 1
ATOM 711 C CA . ILE A 1 102 ? -17.071 -0.485 4.155 1.00 98.12 102 ILE A CA 1
ATOM 712 C C . ILE A 1 102 ? -18.166 -1.092 3.282 1.00 98.12 102 ILE A C 1
ATOM 714 O O . ILE A 1 102 ? -17.956 -2.146 2.689 1.00 98.12 102 ILE A O 1
ATOM 718 N N . GLU A 1 103 ? -19.308 -0.412 3.174 1.00 98.12 103 GLU A N 1
ATOM 719 C CA . GLU A 1 103 ? -20.430 -0.828 2.333 1.00 98.12 103 GLU A CA 1
ATOM 720 C C . GLU A 1 103 ? -20.032 -0.869 0.855 1.00 98.12 103 GLU A C 1
ATOM 722 O O . GLU A 1 103 ? -20.334 -1.836 0.164 1.00 98.12 103 GLU A O 1
ATOM 727 N N . TYR A 1 104 ? -19.297 0.138 0.375 1.00 98.38 104 TYR A N 1
ATOM 728 C CA . TYR A 1 104 ? -18.830 0.169 -1.010 1.00 98.38 104 TYR A CA 1
ATOM 729 C C . TYR A 1 104 ? -17.784 -0.918 -1.309 1.00 98.38 104 TYR A C 1
ATOM 731 O O . TYR A 1 104 ? -17.801 -1.530 -2.377 1.00 98.38 104 TYR A O 1
ATOM 739 N N . LEU A 1 105 ? -16.849 -1.146 -0.382 1.00 98.06 105 LEU A N 1
ATOM 740 C CA . LEU A 1 105 ? -15.748 -2.098 -0.555 1.00 98.06 105 LEU A CA 1
ATOM 741 C C . LEU A 1 105 ? -16.110 -3.540 -0.176 1.00 98.06 105 LEU A C 1
ATOM 743 O O . LEU A 1 105 ? -15.297 -4.433 -0.404 1.00 98.06 105 LEU A O 1
ATOM 747 N N . ASN A 1 106 ? -17.298 -3.779 0.387 1.00 98.12 106 ASN A N 1
ATOM 748 C CA . ASN A 1 106 ? -17.681 -5.047 1.013 1.00 98.12 106 ASN A CA 1
ATOM 749 C C . ASN A 1 106 ? -16.655 -5.500 2.075 1.00 98.12 106 ASN A C 1
ATOM 751 O O . ASN A 1 106 ? -16.189 -6.642 2.062 1.00 98.12 106 ASN A O 1
ATOM 755 N N . GLY A 1 107 ? -16.242 -4.581 2.946 1.00 97.94 107 GLY A N 1
ATOM 756 C CA . GLY A 1 107 ? -15.290 -4.852 4.027 1.00 97.94 107 GLY A CA 1
ATOM 757 C C . GLY A 1 107 ? -15.951 -5.058 5.387 1.00 97.94 107 GLY A C 1
ATOM 758 O O . GLY A 1 107 ? -17.155 -5.288 5.493 1.00 97.94 107 GLY A O 1
ATOM 759 N N . GLU A 1 108 ? -15.162 -4.849 6.438 1.00 98.19 108 GLU A N 1
ATOM 760 C CA . GLU A 1 108 ? -15.644 -4.694 7.810 1.00 98.19 108 GLU A CA 1
ATOM 761 C C . GLU A 1 108 ? -14.872 -3.614 8.586 1.00 98.19 108 GLU A C 1
ATOM 763 O O . GLU A 1 108 ? -13.711 -3.314 8.293 1.00 98.19 108 GLU A O 1
ATOM 768 N N . ILE A 1 109 ? -15.523 -3.043 9.606 1.00 98.44 109 ILE A N 1
ATOM 769 C CA . ILE A 1 109 ? -14.838 -2.303 10.673 1.00 98.44 109 ILE A CA 1
ATOM 770 C C . ILE A 1 109 ? -14.381 -3.338 11.696 1.00 98.44 109 ILE A C 1
ATOM 772 O O . ILE A 1 109 ? -15.213 -3.985 12.327 1.00 98.44 109 ILE A O 1
ATOM 776 N N . VAL A 1 110 ? -13.071 -3.479 11.877 1.00 98.12 110 VAL A N 1
ATOM 777 C CA . VAL A 1 110 ? -12.499 -4.440 12.826 1.00 98.12 110 VAL A CA 1
ATOM 778 C C . VAL A 1 110 ? -12.542 -3.894 14.251 1.00 98.12 110 VAL A C 1
ATOM 780 O O . VAL A 1 110 ? -12.943 -4.593 15.177 1.00 98.12 110 VAL A O 1
ATOM 783 N N . THR A 1 111 ? -12.136 -2.636 14.437 1.00 97.88 111 THR A N 1
ATOM 784 C CA . THR A 1 111 ? -12.254 -1.936 15.723 1.00 97.88 111 THR A CA 1
ATOM 785 C C . THR A 1 111 ? -12.245 -0.418 15.528 1.00 97.88 111 THR A C 1
ATOM 787 O O . THR A 1 111 ? -11.801 0.091 14.496 1.00 97.88 111 THR A O 1
ATOM 790 N N . HIS A 1 112 ? -12.726 0.303 16.537 1.00 98.25 112 HIS A N 1
ATOM 791 C CA . HIS A 1 112 ? -12.564 1.742 16.713 1.00 98.25 112 HIS A CA 1
ATOM 792 C C . HIS A 1 112 ? -11.929 1.977 18.080 1.00 98.25 112 HIS A C 1
ATOM 794 O O . HIS A 1 112 ? -12.474 1.556 19.098 1.00 98.25 112 HIS A O 1
ATOM 800 N N . GLY A 1 113 ? -10.774 2.637 18.121 1.00 97.88 113 GLY A N 1
ATOM 801 C CA . GLY A 1 113 ? -10.053 2.806 19.374 1.00 97.88 113 GLY A CA 1
ATOM 802 C C . GLY A 1 113 ? -8.957 3.854 19.327 1.00 97.88 113 GLY A C 1
ATOM 803 O O . GLY A 1 113 ? -8.724 4.511 18.316 1.00 97.88 113 GLY A O 1
ATOM 804 N N . ILE A 1 114 ? -8.272 4.004 20.457 1.00 98.38 114 ILE A N 1
ATOM 805 C CA . ILE A 1 114 ? -7.156 4.937 20.610 1.00 98.38 114 ILE A CA 1
ATOM 806 C C . ILE A 1 114 ? -5.833 4.208 20.367 1.00 98.38 114 ILE A C 1
ATOM 808 O O . ILE A 1 114 ? -5.616 3.119 20.906 1.00 98.38 114 ILE A O 1
ATOM 812 N N . VAL A 1 115 ? -4.929 4.831 19.610 1.00 98.31 115 VAL A N 1
ATOM 813 C CA . VAL A 1 115 ? -3.556 4.353 19.410 1.00 98.31 115 VAL A CA 1
ATOM 814 C C . VAL A 1 115 ? -2.799 4.378 20.741 1.00 98.31 115 VAL A C 1
ATOM 816 O O . VAL A 1 115 ? -2.464 5.438 21.272 1.00 98.31 115 VAL A O 1
ATOM 819 N N . GLN A 1 116 ? -2.512 3.192 21.271 1.00 97.94 116 GLN A N 1
ATOM 820 C CA . GLN A 1 116 ? -1.808 2.972 22.539 1.00 97.94 116 GLN A CA 1
ATOM 821 C C . GLN A 1 116 ? -0.292 3.001 22.345 1.00 97.94 116 GLN A C 1
ATOM 823 O O . GLN A 1 116 ? 0.441 3.562 23.160 1.00 97.94 116 GLN A O 1
ATOM 828 N N . ASN A 1 117 ? 0.177 2.389 21.259 1.00 96.62 117 ASN A N 1
ATOM 829 C CA . ASN A 1 117 ? 1.590 2.282 20.940 1.00 96.62 117 ASN A CA 1
ATOM 830 C C . ASN A 1 117 ? 1.810 2.470 19.438 1.00 96.62 117 ASN A C 1
ATOM 832 O O . ASN A 1 117 ? 0.971 2.087 18.625 1.00 96.62 117 ASN A O 1
ATOM 836 N N . LEU A 1 118 ? 2.947 3.068 19.103 1.00 96.25 118 LEU A N 1
ATOM 837 C CA . LEU A 1 118 ? 3.391 3.331 17.741 1.00 96.25 118 LEU A CA 1
ATOM 838 C C . LEU A 1 118 ? 4.915 3.244 17.724 1.00 96.25 118 LEU A C 1
ATOM 840 O O . LEU A 1 118 ? 5.584 3.931 18.505 1.00 96.25 118 LEU A O 1
ATOM 844 N N . SER A 1 119 ? 5.437 2.417 16.827 1.00 94.88 119 SER A N 1
ATOM 845 C CA . SER A 1 119 ? 6.861 2.275 16.542 1.00 94.88 119 SER A CA 1
ATOM 846 C C . SER A 1 119 ? 7.048 2.317 15.033 1.00 94.88 119 SER A C 1
ATOM 848 O O . SER A 1 119 ? 6.390 1.560 14.323 1.00 94.88 119 SER A O 1
ATOM 850 N N . ILE A 1 120 ? 7.916 3.216 14.571 1.00 93.69 120 ILE A N 1
ATOM 851 C CA . ILE A 1 120 ? 8.271 3.386 13.161 1.00 93.69 120 ILE A CA 1
ATOM 852 C C . ILE A 1 120 ? 9.795 3.425 13.066 1.00 93.69 120 ILE A C 1
ATOM 854 O O . ILE A 1 120 ? 10.441 4.174 13.801 1.00 93.69 120 ILE A O 1
ATOM 858 N N . GLU A 1 121 ? 10.353 2.627 12.166 1.00 91.00 121 GLU A N 1
ATOM 859 C CA . GLU A 1 121 ? 11.756 2.647 11.774 1.00 91.00 121 GLU A CA 1
ATOM 860 C C . GLU A 1 121 ? 11.846 2.796 10.254 1.00 91.00 121 GLU A C 1
ATOM 862 O O . GLU A 1 121 ? 11.246 2.022 9.509 1.00 91.00 121 GLU A O 1
ATOM 867 N N . THR A 1 122 ? 12.618 3.775 9.786 1.00 86.00 122 THR A N 1
ATOM 868 C CA . THR A 1 122 ? 12.861 3.966 8.355 1.00 86.00 122 THR A CA 1
ATOM 869 C C . THR A 1 122 ? 14.147 3.250 7.948 1.00 86.00 122 THR A C 1
ATOM 871 O O . THR A 1 122 ? 15.233 3.586 8.420 1.00 86.00 122 THR A O 1
ATOM 874 N N . SER A 1 123 ? 14.051 2.293 7.026 1.00 77.75 123 SER A N 1
ATOM 875 C CA . SER A 1 123 ? 15.194 1.544 6.496 1.00 77.75 123 SER A CA 1
ATOM 876 C C . SER A 1 123 ? 15.062 1.322 4.990 1.00 77.75 123 SER A C 1
ATOM 878 O O . SER A 1 123 ? 14.010 0.946 4.478 1.00 77.75 123 SER A O 1
ATOM 880 N N . GLY A 1 124 ? 16.134 1.595 4.237 1.00 72.31 124 GLY A N 1
ATOM 881 C CA . GLY A 1 124 ? 16.160 1.391 2.782 1.00 72.31 124 GLY A CA 1
ATOM 882 C C . GLY A 1 124 ? 15.169 2.250 1.978 1.00 72.31 124 GLY A C 1
ATOM 883 O O . GLY A 1 124 ? 14.858 1.895 0.840 1.00 72.31 124 GLY A O 1
ATOM 884 N N . GLY A 1 125 ? 14.684 3.358 2.551 1.00 75.25 125 GLY A N 1
ATOM 885 C CA . GLY A 1 125 ? 13.657 4.220 1.951 1.00 75.25 125 GLY A CA 1
ATOM 886 C C . GLY A 1 125 ? 12.220 3.746 2.191 1.00 75.25 125 GLY A C 1
ATOM 887 O O . GLY A 1 125 ? 11.328 4.134 1.442 1.00 75.25 125 GLY A O 1
ATOM 888 N N . PHE A 1 126 ? 12.011 2.889 3.191 1.00 82.56 126 PHE A N 1
ATOM 889 C CA . PHE A 1 126 ? 10.702 2.392 3.596 1.00 82.56 126 PHE A CA 1
ATOM 890 C C . PHE A 1 126 ? 10.521 2.516 5.106 1.00 82.56 126 PHE A C 1
ATOM 892 O O . PHE A 1 126 ? 11.483 2.333 5.849 1.00 82.56 126 PHE A O 1
ATOM 899 N N . ASP A 1 127 ? 9.287 2.739 5.538 1.00 89.56 127 ASP A N 1
ATOM 900 C CA . ASP A 1 127 ? 8.890 2.764 6.939 1.00 89.56 127 ASP A CA 1
ATOM 901 C C . ASP A 1 127 ? 8.360 1.395 7.353 1.00 89.56 127 ASP A C 1
ATOM 903 O O . ASP A 1 127 ? 7.440 0.850 6.743 1.00 89.56 127 ASP A O 1
ATOM 907 N N . VAL A 1 128 ? 8.946 0.821 8.396 1.00 93.69 128 VAL A N 1
ATOM 908 C CA . VAL A 1 128 ? 8.562 -0.473 8.957 1.00 93.69 128 VAL A CA 1
ATOM 909 C C . VAL A 1 128 ? 8.175 -0.267 10.406 1.00 93.69 128 VAL A C 1
ATOM 911 O O . VAL A 1 128 ? 8.837 0.467 11.140 1.00 93.69 128 VAL A O 1
ATOM 914 N N . GLY A 1 129 ? 7.099 -0.907 10.843 1.00 95.06 129 GLY A N 1
ATOM 915 C CA . GLY A 1 129 ? 6.648 -0.678 12.200 1.00 95.06 129 GLY A CA 1
ATOM 916 C C . GLY A 1 129 ? 5.404 -1.432 12.604 1.00 95.06 129 GLY A C 1
ATOM 917 O O . GLY A 1 129 ? 4.914 -2.324 11.905 1.00 95.06 129 GLY A O 1
ATOM 918 N N . HIS A 1 130 ? 4.904 -1.056 13.776 1.00 96.25 130 HIS A N 1
ATOM 919 C CA . HIS A 1 130 ? 3.648 -1.567 14.295 1.00 96.25 130 HIS A CA 1
ATOM 920 C C . HIS A 1 130 ? 2.861 -0.513 15.071 1.00 96.25 130 HIS A C 1
ATOM 922 O O . HIS A 1 130 ? 3.409 0.464 15.591 1.00 96.25 130 HIS A O 1
ATOM 928 N N . ILE A 1 131 ? 1.554 -0.750 15.146 1.00 97.31 131 ILE A N 1
ATOM 929 C CA . ILE A 1 131 ? 0.569 0.095 15.820 1.00 97.31 131 ILE A CA 1
ATOM 930 C C . ILE A 1 131 ? -0.263 -0.798 16.735 1.00 97.31 131 ILE A C 1
ATOM 932 O O . ILE A 1 131 ? -0.706 -1.863 16.311 1.00 97.31 131 ILE A O 1
ATOM 936 N N . GLU A 1 132 ? -0.496 -0.368 17.973 1.00 97.94 132 GLU A N 1
ATOM 937 C CA . GLU A 1 132 ? -1.408 -1.049 18.898 1.00 97.94 132 GLU A CA 1
ATOM 938 C C . GLU A 1 132 ? -2.642 -0.195 19.164 1.00 97.94 132 GLU A C 1
ATOM 940 O O . GLU A 1 132 ? -2.521 0.937 19.637 1.00 97.94 132 GLU A O 1
ATOM 945 N N . VAL A 1 133 ? -3.828 -0.744 18.909 1.00 97.81 133 VAL A N 1
ATOM 946 C CA . VAL A 1 133 ? -5.119 -0.063 19.091 1.00 97.81 133 VAL A CA 1
ATOM 947 C C . VAL A 1 133 ? -6.106 -1.066 19.661 1.00 97.81 133 VAL A C 1
ATOM 949 O O . VAL A 1 133 ? -6.325 -2.111 19.063 1.00 97.81 133 VAL A O 1
ATOM 952 N N . ASP A 1 134 ? -6.684 -0.766 20.821 1.00 95.25 134 ASP A N 1
ATOM 953 C CA . ASP A 1 134 ? -7.791 -1.533 21.416 1.00 95.25 134 ASP A CA 1
ATOM 954 C C . ASP A 1 134 ? -7.628 -3.070 21.361 1.00 95.25 134 ASP A C 1
ATOM 956 O O . ASP A 1 134 ? -8.462 -3.805 20.843 1.00 95.25 134 ASP A O 1
ATOM 960 N N . GLY A 1 135 ? -6.482 -3.583 21.819 1.00 96.56 135 GLY A N 1
ATOM 961 C CA . GLY A 1 135 ? -6.226 -5.031 21.818 1.00 96.56 135 GLY A CA 1
ATOM 962 C C . GLY A 1 135 ? -5.869 -5.637 20.452 1.00 96.56 135 GLY A C 1
ATOM 963 O O . GLY A 1 135 ? -5.692 -6.852 20.373 1.00 96.56 135 GLY A O 1
ATOM 964 N N . HIS A 1 136 ? -5.687 -4.814 19.421 1.00 98.31 136 HIS A N 1
ATOM 965 C CA . HIS A 1 136 ? -5.235 -5.191 18.084 1.00 98.31 136 HIS A CA 1
ATOM 966 C C . HIS A 1 136 ? -3.824 -4.659 17.805 1.00 98.31 136 HIS A C 1
ATOM 968 O O . HIS A 1 136 ? -3.400 -3.651 18.376 1.00 98.31 136 HIS A O 1
ATOM 974 N N . VAL A 1 137 ? -3.101 -5.351 16.928 1.00 97.94 137 VAL A N 1
ATOM 975 C CA . VAL A 1 137 ? -1.740 -5.047 16.486 1.00 97.94 137 VAL A CA 1
ATOM 976 C C . VAL A 1 137 ? -1.718 -5.030 14.961 1.00 97.94 137 VAL A C 1
ATOM 978 O O . VAL A 1 137 ? -1.994 -6.048 14.322 1.00 97.94 137 VAL A O 1
ATOM 981 N N . LEU A 1 138 ? -1.358 -3.888 14.381 1.00 98.00 138 LEU A N 1
ATOM 982 C CA . LEU A 1 138 ? -1.073 -3.759 12.953 1.00 98.00 138 LEU A CA 1
ATOM 983 C C . LEU A 1 138 ? 0.432 -3.787 12.746 1.00 98.00 138 LEU A C 1
ATOM 985 O O . LEU A 1 138 ? 1.142 -3.104 13.477 1.00 98.00 138 LEU A O 1
ATOM 989 N N . THR A 1 139 ? 0.915 -4.512 11.741 1.00 97.19 139 THR A N 1
ATOM 990 C CA . THR A 1 139 ? 2.287 -4.339 11.237 1.00 97.19 139 THR A CA 1
ATOM 991 C C . THR A 1 139 ? 2.240 -3.721 9.852 1.00 97.19 139 THR A C 1
ATOM 993 O O . THR A 1 139 ? 1.286 -3.952 9.105 1.00 97.19 139 THR A O 1
ATOM 996 N N . PHE A 1 140 ? 3.239 -2.918 9.509 1.00 95.94 140 PHE A N 1
ATOM 997 C CA . PHE A 1 140 ? 3.299 -2.259 8.211 1.00 95.94 140 PHE A CA 1
ATOM 998 C C . PHE A 1 140 ? 4.723 -2.205 7.661 1.00 95.94 140 PHE A C 1
ATOM 1000 O O . PHE A 1 140 ? 5.701 -2.200 8.409 1.00 95.94 140 PHE A O 1
ATOM 1007 N N . TRP A 1 141 ? 4.801 -2.166 6.336 1.00 94.00 141 TRP A N 1
ATOM 1008 C CA . TRP A 1 141 ? 5.985 -1.856 5.546 1.00 94.00 141 TRP A CA 1
ATOM 1009 C C . TRP A 1 141 ? 5.539 -0.885 4.449 1.00 94.00 141 TRP A C 1
ATOM 1011 O O . TRP A 1 141 ? 5.105 -1.317 3.384 1.00 94.00 141 TRP A O 1
ATOM 1021 N N . ASN A 1 142 ? 5.555 0.412 4.770 1.00 90.81 142 ASN A N 1
ATOM 1022 C CA . ASN A 1 142 ? 4.750 1.495 4.190 1.00 90.81 142 ASN A CA 1
ATOM 1023 C C . ASN A 1 142 ? 3.242 1.226 4.283 1.00 90.81 142 ASN A C 1
ATOM 1025 O O . ASN A 1 142 ? 2.518 1.939 4.974 1.00 90.81 142 ASN A O 1
ATOM 1029 N N . GLU A 1 143 ? 2.768 0.171 3.631 1.00 92.69 143 GLU A N 1
ATOM 1030 C CA . GLU A 1 143 ? 1.393 -0.307 3.705 1.00 92.69 143 GLU A CA 1
ATOM 1031 C C . GLU A 1 143 ? 1.202 -1.314 4.847 1.00 92.69 143 GLU A C 1
ATOM 1033 O O . GLU A 1 143 ? 2.147 -1.959 5.308 1.00 92.69 143 GLU A O 1
ATOM 1038 N N . TYR A 1 144 ? -0.034 -1.471 5.320 1.00 96.75 144 TYR A N 1
ATOM 1039 C CA . TYR A 1 144 ? -0.355 -2.451 6.354 1.00 96.75 144 TYR A CA 1
ATOM 1040 C C . TYR A 1 144 ? -0.241 -3.881 5.817 1.00 96.75 144 TYR A C 1
ATOM 1042 O O . TYR A 1 144 ? -0.825 -4.225 4.791 1.00 96.75 144 TYR A O 1
ATOM 1050 N N . MET A 1 145 ? 0.509 -4.716 6.536 1.00 96.88 145 MET A N 1
ATOM 1051 C CA . MET A 1 145 ? 0.840 -6.086 6.139 1.00 96.88 145 MET A CA 1
ATOM 1052 C C . MET A 1 145 ? 0.051 -7.127 6.929 1.00 96.88 145 MET A C 1
ATOM 1054 O O . MET A 1 145 ? -0.389 -8.130 6.364 1.00 96.88 145 MET A O 1
ATOM 1058 N N . THR A 1 146 ? -0.153 -6.901 8.229 1.00 97.94 146 THR A N 1
ATOM 1059 C CA . THR A 1 146 ? -0.927 -7.811 9.085 1.00 97.94 146 THR A CA 1
ATOM 1060 C C . THR A 1 146 ? -1.801 -7.052 10.063 1.00 97.94 146 THR A C 1
ATOM 1062 O O . THR A 1 146 ? -1.403 -6.003 10.568 1.00 97.94 146 THR A O 1
ATOM 1065 N N . LEU A 1 147 ? -2.932 -7.658 10.412 1.00 98.38 147 LEU A N 1
ATOM 1066 C CA . LEU A 1 147 ? -3.788 -7.264 11.521 1.00 98.38 147 LEU A CA 1
ATOM 1067 C C . LEU A 1 147 ? -4.039 -8.482 12.410 1.00 98.38 147 LEU A C 1
ATOM 1069 O O . LEU A 1 147 ? -4.548 -9.505 11.948 1.00 98.38 147 LEU A O 1
ATOM 1073 N N . GLU A 1 148 ? -3.656 -8.382 13.678 1.00 98.12 148 GLU A N 1
ATOM 1074 C CA . GLU A 1 148 ? -3.743 -9.465 14.660 1.00 98.12 148 GLU A CA 1
ATOM 1075 C C . GLU A 1 148 ? -4.366 -8.953 15.960 1.00 98.12 148 GLU A C 1
ATOM 1077 O O . GLU A 1 148 ? -4.190 -7.792 16.325 1.00 98.12 148 GLU A O 1
ATOM 1082 N N . LYS A 1 149 ? -5.043 -9.816 16.716 1.00 97.38 149 LYS A N 1
ATOM 1083 C CA . LYS A 1 149 ? -5.336 -9.532 18.128 1.00 97.38 149 LYS A CA 1
ATOM 1084 C C . LYS A 1 149 ? -4.057 -9.693 18.958 1.00 97.38 149 LYS A C 1
ATOM 1086 O O . LYS A 1 149 ? -3.177 -10.478 18.609 1.00 97.38 149 LYS A O 1
ATOM 1091 N N . LYS A 1 150 ? -3.963 -9.039 20.123 1.00 93.56 150 LYS A N 1
ATOM 1092 C CA . LYS A 1 150 ? -2.809 -9.162 21.048 1.00 93.56 150 LYS A CA 1
ATOM 1093 C C . LYS A 1 150 ? -2.546 -10.599 21.525 1.00 93.56 150 LYS A C 1
ATOM 1095 O O . LYS A 1 150 ? -1.445 -10.893 21.977 1.00 93.56 150 LYS A O 1
ATOM 1100 N N . ASN A 1 151 ? -3.528 -11.497 21.421 1.00 93.31 151 ASN A N 1
ATOM 1101 C CA . ASN A 1 151 ? -3.369 -12.927 21.713 1.00 93.31 151 ASN A CA 1
ATOM 1102 C C . ASN A 1 151 ? -2.716 -13.732 20.561 1.00 93.31 151 ASN A C 1
ATOM 1104 O O . ASN A 1 151 ? -2.517 -14.934 20.718 1.00 93.31 151 ASN A O 1
ATOM 1108 N N . GLY A 1 152 ? -2.395 -13.096 19.427 1.00 93.38 152 GLY A N 1
ATOM 1109 C CA . GLY A 1 152 ? -1.771 -13.715 18.254 1.00 93.38 152 GLY A CA 1
ATOM 1110 C C . GLY A 1 152 ? -2.743 -14.235 17.188 1.00 93.38 152 GLY A C 1
ATOM 1111 O O . GLY A 1 152 ? -2.293 -14.780 16.183 1.00 93.38 152 GLY A O 1
ATOM 1112 N N . GLU A 1 153 ? -4.057 -14.084 17.368 1.00 96.50 153 GLU A N 1
ATOM 1113 C CA . GLU A 1 153 ? -5.053 -14.464 16.358 1.00 96.50 153 GLU A CA 1
ATOM 1114 C C . GLU A 1 153 ? -4.969 -13.533 15.136 1.00 96.50 153 GLU A C 1
ATOM 1116 O O . GLU A 1 153 ? -5.163 -12.321 15.259 1.00 96.50 153 GLU A O 1
ATOM 1121 N N . ARG A 1 154 ? -4.684 -14.095 13.952 1.00 97.62 154 ARG A N 1
ATOM 1122 C CA . ARG A 1 154 ? -4.646 -13.353 12.684 1.00 97.62 154 ARG A CA 1
ATOM 1123 C C . ARG A 1 154 ? -6.061 -13.028 12.217 1.00 97.62 154 ARG A C 1
ATOM 1125 O O . ARG A 1 154 ? -6.872 -13.932 12.055 1.00 97.62 154 ARG A O 1
ATOM 1132 N N . MET A 1 155 ? -6.316 -11.749 11.956 1.00 97.62 155 MET A N 1
ATOM 1133 C CA . MET A 1 155 ? -7.605 -11.262 11.459 1.00 97.62 155 MET A CA 1
ATOM 1134 C C . MET A 1 155 ? -7.561 -10.931 9.970 1.00 97.62 155 MET A C 1
ATOM 1136 O O . MET A 1 155 ? -8.488 -11.264 9.247 1.00 97.62 155 MET A O 1
ATOM 1140 N N . SER A 1 156 ? -6.478 -10.311 9.496 1.00 97.94 156 SER A N 1
ATOM 1141 C CA . SER A 1 156 ? -6.306 -10.005 8.073 1.00 97.94 156 SER A CA 1
ATOM 1142 C C . SER A 1 156 ? -4.829 -9.967 7.688 1.00 97.94 156 SER A C 1
ATOM 1144 O O . SER A 1 156 ? -3.960 -9.666 8.517 1.00 97.94 156 SER A O 1
ATOM 1146 N N . THR A 1 157 ? -4.545 -10.325 6.436 1.00 97.25 157 THR A N 1
ATOM 1147 C CA . THR A 1 157 ? -3.194 -10.444 5.881 1.00 97.25 157 THR A CA 1
ATOM 1148 C C . THR A 1 157 ? -3.157 -9.845 4.489 1.00 97.25 157 THR A C 1
ATOM 1150 O O . THR A 1 157 ? -3.980 -10.184 3.643 1.00 97.25 157 THR A O 1
ATOM 1153 N N . PHE A 1 158 ? -2.153 -9.017 4.216 1.00 95.88 158 PHE A N 1
ATOM 1154 C CA . PHE A 1 158 ? -1.886 -8.541 2.864 1.00 95.88 158 PHE A CA 1
ATOM 1155 C C . PHE A 1 158 ? -1.806 -9.727 1.875 1.00 95.88 158 PHE A C 1
ATOM 1157 O O . PHE A 1 158 ? -1.062 -10.676 2.138 1.00 95.88 158 PHE A O 1
ATOM 1164 N N . PRO A 1 159 ? -2.542 -9.715 0.743 1.00 95.06 159 PRO A N 1
ATOM 1165 C CA . PRO A 1 159 ? -3.009 -8.537 0.010 1.00 95.06 159 PRO A CA 1
ATOM 1166 C C . PRO A 1 159 ? -4.463 -8.119 0.276 1.00 95.06 159 PRO A C 1
ATOM 1168 O O . PRO A 1 159 ? -5.016 -7.359 -0.522 1.00 95.06 159 PRO A O 1
ATOM 1171 N N . ASP A 1 160 ? -5.090 -8.591 1.355 1.00 97.44 160 ASP A N 1
ATOM 1172 C CA . ASP A 1 160 ? -6.276 -7.903 1.870 1.00 97.44 160 ASP A CA 1
ATOM 1173 C C . ASP A 1 160 ? -5.925 -6.435 2.142 1.00 97.44 160 ASP A C 1
ATOM 1175 O O . ASP A 1 160 ? -4.804 -6.113 2.556 1.00 97.44 160 ASP A O 1
ATOM 1179 N N . LEU A 1 161 ? -6.874 -5.531 1.911 1.00 97.69 161 LEU A N 1
ATOM 1180 C CA . LEU A 1 161 ? -6.677 -4.133 2.270 1.00 97.69 161 LEU A CA 1
ATOM 1181 C C . LEU A 1 161 ? -6.939 -3.982 3.762 1.00 97.69 161 LEU A C 1
ATOM 1183 O O . LEU A 1 161 ? -8.079 -4.063 4.210 1.00 97.69 161 LEU A O 1
ATOM 1187 N N . ILE A 1 162 ? -5.880 -3.696 4.505 1.00 98.44 162 ILE A N 1
ATOM 1188 C CA . ILE A 1 162 ? -5.962 -3.178 5.865 1.00 98.44 162 ILE A CA 1
ATOM 1189 C C . ILE A 1 162 ? -5.743 -1.670 5.766 1.00 98.44 162 ILE A C 1
ATOM 1191 O O . ILE A 1 162 ? -4.774 -1.222 5.150 1.00 98.44 162 ILE A O 1
ATOM 1195 N N . MET A 1 163 ? -6.641 -0.878 6.342 1.00 97.50 163 MET A N 1
ATOM 1196 C CA . MET A 1 163 ? -6.537 0.580 6.312 1.00 97.50 163 MET A CA 1
ATOM 1197 C C . MET A 1 163 ? -6.997 1.177 7.637 1.00 97.50 163 MET A C 1
ATOM 1199 O O . MET A 1 163 ? -7.838 0.613 8.338 1.00 97.50 163 MET A O 1
ATOM 1203 N N . THR A 1 164 ? -6.439 2.332 7.973 1.00 98.25 164 THR A N 1
ATOM 1204 C CA . THR A 1 164 ? -6.842 3.125 9.127 1.00 98.25 164 THR A CA 1
ATOM 1205 C C . THR A 1 164 ? -7.585 4.372 8.665 1.00 98.25 164 THR A C 1
ATOM 1207 O O . THR A 1 164 ? -7.293 4.959 7.619 1.00 98.25 164 THR A O 1
ATOM 1210 N N . MET A 1 165 ? -8.604 4.754 9.426 1.00 98.25 165 MET A N 1
ATOM 1211 C CA . MET A 1 165 ? -9.373 5.973 9.195 1.00 98.25 165 MET A CA 1
ATOM 1212 C C . MET A 1 165 ? -9.402 6.784 10.482 1.00 98.25 165 MET A C 1
ATOM 1214 O O . MET A 1 165 ? -9.545 6.229 11.567 1.00 98.25 165 MET A O 1
ATOM 1218 N N . ASP A 1 166 ? -9.256 8.092 10.367 1.00 98.12 166 ASP A N 1
ATOM 1219 C CA . ASP A 1 166 ? -9.283 9.009 11.491 1.00 98.12 166 ASP A CA 1
ATOM 1220 C C . ASP A 1 166 ? -10.635 8.947 12.220 1.00 98.12 166 ASP A C 1
ATOM 1222 O O . ASP A 1 166 ? -11.704 8.964 11.610 1.00 98.12 166 ASP A O 1
ATOM 1226 N N . GLY A 1 167 ? -10.587 8.845 13.544 1.00 97.81 167 GLY A N 1
ATOM 1227 C CA . GLY A 1 167 ? -11.749 8.607 14.393 1.00 97.81 167 GLY A CA 1
ATOM 1228 C C . GLY A 1 167 ? -12.702 9.797 14.490 1.00 97.81 167 GLY A C 1
ATOM 1229 O O . GLY A 1 167 ? -13.882 9.602 14.776 1.00 97.81 167 GLY A O 1
ATOM 1230 N N . GLU A 1 168 ? -12.210 11.015 14.246 1.00 96.44 168 GLU A N 1
ATOM 1231 C CA . GLU A 1 168 ? -12.999 12.247 14.339 1.00 96.44 168 GLU A CA 1
ATOM 1232 C C . GLU A 1 168 ? -13.612 12.646 12.996 1.00 96.44 168 GLU A C 1
ATOM 1234 O O . GLU A 1 168 ? -14.783 13.025 12.922 1.00 96.44 168 GLU A O 1
ATOM 1239 N N . SER A 1 169 ? -12.831 12.554 11.921 1.00 96.56 169 SER A N 1
ATOM 1240 C CA . SER A 1 169 ? -13.239 12.971 10.578 1.00 96.56 169 SER A CA 1
ATOM 1241 C C . SER A 1 169 ? -13.764 11.826 9.710 1.00 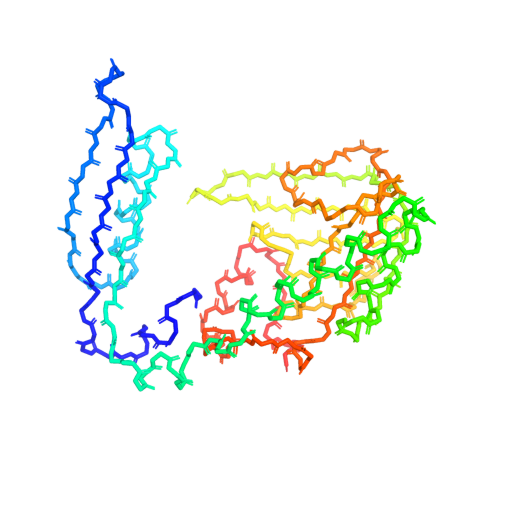96.56 169 SER A C 1
ATOM 1243 O O . SER A 1 169 ? -14.514 12.075 8.764 1.00 96.56 169 SER A O 1
ATOM 1245 N N . GLY A 1 170 ? -13.374 10.583 10.004 1.00 97.25 170 GLY A N 1
ATOM 1246 C CA . GLY A 1 170 ? -13.608 9.417 9.155 1.00 97.25 170 GLY A CA 1
ATOM 1247 C C . GLY A 1 170 ? -12.720 9.376 7.910 1.00 97.25 170 GLY A C 1
ATOM 1248 O O . GLY A 1 170 ? -12.915 8.509 7.069 1.00 97.25 170 GLY A O 1
ATOM 1249 N N . MET A 1 171 ? -11.772 10.301 7.734 1.00 97.38 171 MET A N 1
ATOM 1250 C CA . MET A 1 171 ? -10.900 10.322 6.555 1.00 97.38 171 MET A CA 1
ATOM 1251 C C . MET A 1 171 ? -9.808 9.244 6.648 1.00 97.38 171 MET A C 1
ATOM 1253 O O . MET A 1 171 ? -9.350 8.959 7.750 1.00 97.38 171 MET A O 1
ATOM 1257 N N . PRO A 1 172 ? -9.351 8.650 5.530 1.00 96.81 172 PRO A N 1
ATOM 1258 C CA . PRO A 1 172 ? -8.211 7.740 5.543 1.00 96.81 172 PRO A CA 1
ATOM 1259 C C . PRO A 1 172 ? -6.979 8.428 6.128 1.00 96.81 172 PRO A C 1
ATOM 1261 O O . PRO A 1 172 ? -6.720 9.590 5.816 1.00 96.81 172 PRO A O 1
ATOM 1264 N N . VAL A 1 173 ? -6.227 7.698 6.944 1.00 96.75 173 VAL A N 1
ATOM 1265 C CA . VAL A 1 173 ? -4.956 8.140 7.519 1.00 96.75 173 VAL A CA 1
ATOM 1266 C C . VAL A 1 173 ? -3.900 7.090 7.191 1.00 96.75 173 VAL A C 1
ATOM 1268 O O . VAL A 1 173 ? -4.157 5.892 7.272 1.00 96.75 173 VAL A O 1
ATOM 1271 N N . THR A 1 174 ? -2.727 7.514 6.735 1.00 95.62 174 THR A N 1
ATOM 1272 C CA . THR A 1 174 ? -1.644 6.577 6.404 1.00 95.62 174 THR A CA 1
ATOM 1273 C C . THR A 1 174 ? -0.853 6.184 7.647 1.00 95.62 174 THR A C 1
ATOM 1275 O O . THR A 1 174 ? -0.845 6.897 8.647 1.00 95.62 174 THR A O 1
ATOM 1278 N N . SER A 1 175 ? -0.128 5.066 7.582 1.00 93.94 175 SER A N 1
ATOM 1279 C CA . SER A 1 175 ? 0.774 4.613 8.655 1.00 93.94 175 SER A CA 1
ATOM 1280 C C . SER A 1 175 ? 1.780 5.688 9.095 1.00 93.94 175 SER A C 1
ATOM 1282 O O . SER A 1 175 ? 2.074 5.786 10.284 1.00 93.94 175 SER A O 1
ATOM 1284 N N . ALA A 1 176 ? 2.250 6.521 8.160 1.00 92.31 176 ALA A N 1
ATOM 1285 C CA . ALA A 1 176 ? 3.173 7.628 8.409 1.00 92.31 176 ALA A CA 1
ATOM 1286 C C . ALA A 1 176 ? 2.518 8.837 9.106 1.00 92.31 176 ALA A C 1
ATOM 1288 O O . ALA A 1 176 ? 3.205 9.618 9.761 1.00 92.31 176 ALA A O 1
ATOM 1289 N N . GLU A 1 177 ? 1.201 9.003 8.974 1.00 94.88 177 GLU A N 1
ATOM 1290 C CA . GLU A 1 177 ? 0.447 10.114 9.569 1.00 94.88 177 GLU A CA 1
ATOM 1291 C C . GLU A 1 177 ? -0.130 9.771 10.949 1.00 94.88 177 GLU A C 1
ATOM 1293 O O . GLU A 1 177 ? -0.513 10.680 11.687 1.00 94.88 177 GLU A O 1
ATOM 1298 N N . ILE A 1 178 ? -0.188 8.481 11.309 1.00 96.19 178 ILE A N 1
ATOM 1299 C CA . ILE A 1 178 ? -0.710 8.032 12.603 1.00 96.19 178 ILE A CA 1
ATOM 1300 C C . ILE A 1 178 ? 0.113 8.601 13.759 1.00 96.19 178 ILE A C 1
ATOM 1302 O O . ILE A 1 178 ? 1.344 8.567 13.761 1.00 96.19 178 ILE A O 1
ATOM 1306 N N . GLN A 1 179 ? -0.582 9.041 14.807 1.00 96.00 179 GLN A N 1
ATOM 1307 C CA . GLN A 1 179 ? 0.029 9.534 16.038 1.00 96.00 179 GLN A CA 1
ATOM 1308 C C . GLN A 1 179 ? -0.425 8.744 17.268 1.00 96.00 179 GLN A C 1
ATOM 1310 O O . GLN A 1 179 ? -1.514 8.168 17.317 1.00 96.00 179 GLN A O 1
ATOM 1315 N N . LYS A 1 180 ? 0.412 8.742 18.314 1.00 96.00 180 LYS A N 1
ATOM 1316 C CA . LYS A 1 180 ? 0.010 8.224 19.631 1.00 96.00 180 LYS A CA 1
ATOM 1317 C C . LYS A 1 180 ? -1.193 9.005 20.154 1.00 96.00 180 LYS A C 1
ATOM 1319 O O . LYS A 1 180 ? -1.276 10.215 19.961 1.00 96.00 180 LYS A O 1
ATOM 1324 N N . SER A 1 181 ? -2.090 8.310 20.846 1.00 97.06 181 SER A N 1
ATOM 1325 C CA . SER A 1 181 ? -3.342 8.860 21.376 1.00 97.06 181 SER A CA 1
ATOM 1326 C C . SER A 1 181 ? -4.360 9.314 20.320 1.00 97.06 181 SER A C 1
ATOM 1328 O O . SER A 1 181 ? -5.402 9.848 20.695 1.00 97.06 181 SER A O 1
ATOM 1330 N N . GLN A 1 182 ? -4.114 9.080 19.026 1.00 97.94 182 GLN A N 1
ATOM 1331 C CA . GLN A 1 182 ? -5.100 9.339 17.979 1.00 97.94 182 GLN A CA 1
ATOM 1332 C C . GLN A 1 182 ? -6.243 8.318 18.060 1.00 97.94 182 GLN A C 1
ATOM 1334 O O . GLN A 1 182 ? -6.006 7.124 18.251 1.00 97.94 182 GLN A O 1
ATOM 1339 N N . SER A 1 183 ? -7.482 8.786 17.912 1.00 98.31 183 SER A N 1
ATOM 1340 C CA . SER A 1 183 ? -8.653 7.926 17.720 1.00 98.31 183 SER A CA 1
ATOM 1341 C C . SER A 1 183 ? -8.701 7.474 16.269 1.00 98.31 183 SER A C 1
ATOM 1343 O O . SER A 1 183 ? -8.643 8.327 15.390 1.00 98.31 183 SER A O 1
ATOM 1345 N N . ILE A 1 184 ? -8.791 6.169 16.004 1.00 98.62 184 ILE A N 1
ATOM 1346 C CA . ILE A 1 184 ? -8.851 5.620 14.645 1.00 98.62 184 ILE A CA 1
ATOM 1347 C C . ILE A 1 184 ? -9.787 4.420 14.534 1.00 98.62 184 ILE A C 1
ATOM 1349 O O . ILE A 1 184 ? -9.913 3.610 15.453 1.00 98.62 184 ILE A O 1
ATOM 1353 N N . TYR A 1 185 ? -10.403 4.284 13.367 1.00 98.69 185 TYR A N 1
ATOM 1354 C CA . TYR A 1 185 ? -11.019 3.049 12.905 1.00 98.69 185 TYR A CA 1
ATOM 1355 C C . TYR A 1 185 ? -9.973 2.201 12.189 1.00 98.69 185 TYR A C 1
ATOM 1357 O O . TYR A 1 185 ? -9.168 2.718 11.414 1.00 98.69 185 TYR A O 1
ATOM 1365 N N . ILE A 1 186 ? -10.022 0.893 12.413 1.00 98.62 186 ILE A N 1
ATOM 1366 C CA . ILE A 1 186 ? -9.297 -0.097 11.623 1.00 98.62 186 ILE A CA 1
ATOM 1367 C C . ILE A 1 186 ? -10.318 -0.832 10.777 1.00 98.62 186 ILE A C 1
ATOM 1369 O O . ILE A 1 186 ? -11.297 -1.366 11.302 1.00 98.62 186 ILE A O 1
ATOM 1373 N N . ILE A 1 187 ? -10.070 -0.871 9.474 1.00 98.56 187 ILE A N 1
ATOM 1374 C CA . ILE A 1 187 ? -10.927 -1.557 8.518 1.00 98.56 187 ILE A CA 1
ATOM 1375 C C . ILE A 1 187 ? -10.141 -2.642 7.791 1.00 98.56 187 ILE A C 1
ATOM 1377 O O . ILE A 1 187 ? -8.933 -2.507 7.574 1.00 98.56 187 ILE A O 1
ATOM 1381 N N . ALA A 1 188 ? -10.843 -3.701 7.405 1.00 98.50 188 ALA A N 1
ATOM 1382 C CA . ALA A 1 188 ? -10.300 -4.783 6.598 1.00 98.50 188 ALA A CA 1
ATOM 1383 C C . ALA A 1 188 ? -11.219 -5.054 5.403 1.00 98.50 188 ALA A C 1
ATOM 1385 O O . ALA A 1 188 ? -12.444 -5.037 5.530 1.00 98.50 188 ALA A O 1
ATOM 1386 N N . VAL A 1 189 ? -10.632 -5.295 4.231 1.00 98.56 189 VAL A N 1
ATOM 1387 C CA . VAL A 1 189 ? -11.359 -5.669 3.014 1.00 98.56 189 VAL A CA 1
ATOM 1388 C C . VAL A 1 189 ? -10.688 -6.888 2.385 1.00 98.56 189 VAL A C 1
ATOM 1390 O O . VAL A 1 189 ? -9.510 -6.794 2.021 1.00 98.56 189 VAL A O 1
ATOM 1393 N N . PRO A 1 190 ? -11.420 -8.000 2.200 1.00 97.94 190 PRO A N 1
ATOM 1394 C CA . PRO A 1 190 ? -10.895 -9.178 1.523 1.00 97.94 190 PRO A CA 1
ATOM 1395 C C . PRO A 1 190 ? -10.380 -8.850 0.118 1.00 97.94 190 PRO A C 1
ATOM 1397 O O . PRO A 1 190 ? -11.034 -8.138 -0.654 1.00 97.94 190 PRO A O 1
ATOM 1400 N N . LYS A 1 191 ? -9.220 -9.402 -0.245 1.00 96.38 191 LYS A N 1
ATOM 1401 C CA . LYS A 1 191 ? -8.585 -9.215 -1.562 1.00 96.38 191 LYS A CA 1
ATOM 1402 C C . LYS A 1 191 ? -9.500 -9.571 -2.741 1.00 96.38 191 LYS A C 1
ATOM 1404 O O . LYS A 1 191 ? -9.337 -9.022 -3.832 1.00 96.38 191 LYS A O 1
ATOM 1409 N N . GLU A 1 192 ? -10.475 -10.457 -2.540 1.00 96.50 192 GLU A N 1
ATOM 1410 C CA . GLU A 1 192 ? -11.464 -10.886 -3.536 1.00 96.50 192 GLU A CA 1
ATOM 1411 C C . GLU A 1 192 ? -12.409 -9.756 -3.962 1.00 96.50 192 GLU A C 1
ATOM 1413 O O . GLU A 1 192 ? -12.930 -9.777 -5.079 1.00 96.50 192 GLU A O 1
ATOM 1418 N N . HIS A 1 193 ? -12.610 -8.754 -3.103 1.00 97.44 193 HIS A N 1
ATOM 1419 C CA . HIS A 1 193 ? -13.433 -7.581 -3.399 1.00 97.44 193 HIS A CA 1
ATOM 1420 C C . HIS A 1 193 ? -12.638 -6.463 -4.088 1.00 97.44 193 HIS A C 1
ATOM 1422 O O . HIS A 1 193 ? -13.213 -5.465 -4.522 1.00 97.44 193 HIS A O 1
ATOM 1428 N N . LEU A 1 194 ? -11.322 -6.631 -4.244 1.00 97.00 194 LEU A N 1
ATOM 1429 C CA . LEU A 1 194 ? -10.418 -5.612 -4.762 1.00 97.00 194 LEU A CA 1
ATOM 1430 C C . LEU A 1 194 ? -9.967 -5.902 -6.198 1.00 97.00 194 LEU A C 1
ATOM 1432 O O . LEU A 1 194 ? -9.791 -7.039 -6.644 1.00 97.00 194 LEU A O 1
ATOM 1436 N N . ARG A 1 195 ? -9.695 -4.830 -6.947 1.00 95.88 195 ARG A N 1
ATOM 1437 C CA . ARG A 1 195 ? -9.047 -4.917 -8.262 1.00 95.88 195 ARG A CA 1
ATOM 1438 C C . ARG A 1 195 ? -7.534 -4.966 -8.079 1.00 95.88 195 ARG A C 1
ATOM 1440 O O . ARG A 1 195 ? -6.878 -3.933 -8.005 1.00 95.88 195 ARG A O 1
ATOM 1447 N N . LEU A 1 196 ? -6.980 -6.176 -8.035 1.00 95.06 196 LEU A N 1
ATOM 1448 C CA . LEU A 1 196 ? -5.549 -6.404 -7.816 1.00 95.06 196 LEU A CA 1
ATOM 1449 C C . LEU A 1 196 ? -4.830 -6.909 -9.069 1.00 95.06 196 LEU A C 1
ATOM 1451 O O . LEU A 1 196 ? -5.313 -7.808 -9.765 1.00 95.06 196 LEU A O 1
ATOM 1455 N N . GLY A 1 197 ? -3.637 -6.366 -9.319 1.00 94.69 197 GLY A N 1
ATOM 1456 C CA . GLY A 1 197 ? -2.762 -6.789 -10.414 1.00 94.69 197 GLY A CA 1
ATOM 1457 C C . GLY A 1 197 ? -1.970 -8.057 -10.101 1.00 94.69 197 GLY A C 1
ATOM 1458 O O . GLY A 1 197 ? -1.917 -8.516 -8.962 1.00 94.69 197 GLY A O 1
ATOM 1459 N N . GLU A 1 198 ? -1.313 -8.614 -11.117 1.00 93.94 198 GLU A N 1
ATOM 1460 C CA . GLU A 1 198 ? -0.584 -9.891 -11.044 1.00 93.94 198 GLU A CA 1
ATOM 1461 C C . GLU A 1 198 ? 0.501 -9.906 -9.960 1.00 93.94 198 GLU A C 1
ATOM 1463 O O . GLU A 1 198 ? 0.764 -10.935 -9.345 1.00 93.94 198 GLU A O 1
ATOM 1468 N N . GLY A 1 199 ? 1.090 -8.746 -9.655 1.00 91.25 199 GLY A N 1
ATOM 1469 C CA . GLY A 1 199 ? 2.089 -8.620 -8.595 1.00 91.25 199 GLY A CA 1
ATOM 1470 C C . GLY A 1 199 ? 1.611 -9.099 -7.220 1.00 91.25 199 GLY A C 1
ATOM 1471 O O . GLY A 1 199 ? 2.417 -9.629 -6.467 1.00 91.25 199 GLY A O 1
ATOM 1472 N N . MET A 1 200 ? 0.315 -8.972 -6.916 1.00 92.06 200 MET A N 1
ATOM 1473 C CA . MET A 1 200 ? -0.279 -9.421 -5.646 1.00 92.06 200 MET A CA 1
ATOM 1474 C C . MET A 1 200 ? -0.478 -10.940 -5.573 1.00 92.06 200 MET A C 1
ATOM 1476 O O . MET A 1 200 ? -0.751 -11.474 -4.506 1.00 92.06 200 MET A O 1
ATOM 1480 N N . ARG A 1 201 ? -0.340 -11.645 -6.703 1.00 89.56 201 ARG A N 1
ATOM 1481 C CA . ARG A 1 201 ? -0.466 -13.110 -6.812 1.00 89.56 201 ARG A CA 1
ATOM 1482 C C . ARG A 1 201 ? 0.895 -13.811 -6.867 1.00 89.56 201 ARG A C 1
ATOM 1484 O O . ARG A 1 201 ? 0.975 -15.028 -6.999 1.00 89.56 201 ARG A O 1
ATOM 1491 N N . CYS A 1 202 ? 1.982 -13.044 -6.806 1.00 89.69 202 CYS A N 1
ATOM 1492 C CA . CYS A 1 202 ? 3.345 -13.557 -6.861 1.00 89.69 202 CYS A CA 1
ATOM 1493 C C . CYS A 1 202 ? 3.841 -13.861 -5.442 1.00 89.69 202 CYS A C 1
ATOM 1495 O O . CYS A 1 202 ? 4.294 -12.954 -4.747 1.00 89.69 202 CYS A O 1
ATOM 1497 N N . ILE A 1 203 ? 3.773 -15.130 -5.030 1.00 88.25 203 ILE A N 1
ATOM 1498 C CA . ILE A 1 203 ? 4.187 -15.597 -3.694 1.00 88.25 203 ILE A CA 1
ATOM 1499 C C . ILE A 1 203 ? 5.633 -15.187 -3.380 1.00 88.25 203 ILE A C 1
ATOM 1501 O O . ILE A 1 203 ? 5.932 -14.769 -2.266 1.00 88.25 203 ILE A O 1
ATOM 1505 N N . GLU A 1 204 ? 6.522 -15.220 -4.373 1.00 86.81 204 GLU A N 1
ATOM 1506 C CA . GLU A 1 204 ? 7.925 -14.833 -4.213 1.00 86.81 204 GLU A CA 1
ATOM 1507 C C . GLU A 1 204 ? 8.128 -13.346 -3.877 1.00 86.81 204 GLU A C 1
ATOM 1509 O O . GLU A 1 204 ? 9.163 -12.973 -3.337 1.00 86.81 204 GLU A O 1
ATOM 1514 N N . LEU A 1 205 ? 7.153 -12.479 -4.176 1.00 86.44 205 LEU A N 1
ATOM 1515 C CA . LEU A 1 205 ? 7.201 -11.075 -3.758 1.00 86.44 205 LEU A CA 1
ATOM 1516 C C . LEU A 1 205 ? 6.713 -10.893 -2.316 1.00 86.44 205 LEU A C 1
ATOM 1518 O O . LEU A 1 205 ? 7.043 -9.892 -1.686 1.00 86.44 205 LEU A O 1
ATOM 1522 N N . LEU A 1 206 ? 5.929 -11.843 -1.803 1.00 87.06 206 LEU A N 1
ATOM 1523 C CA . LEU A 1 206 ? 5.374 -11.810 -0.451 1.00 87.06 206 LEU A CA 1
ATOM 1524 C C . LEU A 1 206 ? 6.358 -12.374 0.577 1.00 87.06 206 LEU A C 1
ATOM 1526 O O . LEU A 1 206 ? 6.353 -11.932 1.720 1.00 87.06 206 LEU A O 1
ATOM 1530 N N . SER A 1 207 ? 7.277 -13.258 0.172 1.00 87.12 207 SER A N 1
ATOM 1531 C CA . SER A 1 207 ? 8.361 -13.719 1.053 1.00 87.12 207 SER A CA 1
ATOM 1532 C C . SER A 1 207 ? 9.284 -12.586 1.512 1.00 87.12 207 SER A C 1
ATOM 1534 O O . SER A 1 207 ? 9.871 -12.658 2.589 1.00 87.12 207 SER A O 1
ATOM 1536 N N . ASP A 1 208 ? 9.420 -11.519 0.721 1.00 85.50 208 ASP A N 1
ATOM 1537 C CA . ASP A 1 208 ? 10.185 -10.337 1.132 1.00 85.50 208 ASP A CA 1
ATOM 1538 C C . ASP A 1 208 ? 9.491 -9.592 2.271 1.00 85.50 208 ASP A C 1
ATOM 1540 O O . ASP A 1 208 ? 10.158 -9.153 3.205 1.00 85.50 208 ASP A O 1
ATOM 1544 N N . VAL A 1 209 ? 8.156 -9.527 2.235 1.00 87.38 209 VAL A N 1
ATOM 1545 C CA . VAL A 1 209 ? 7.346 -8.928 3.301 1.00 87.38 209 VAL A CA 1
ATOM 1546 C C . VAL A 1 209 ? 7.590 -9.667 4.614 1.00 87.38 209 VAL A C 1
ATOM 1548 O O . VAL A 1 209 ? 7.902 -9.027 5.614 1.00 87.38 209 VAL A O 1
ATOM 1551 N N . GLU A 1 210 ? 7.545 -11.005 4.608 1.00 90.94 210 GLU A N 1
ATOM 1552 C CA . GLU A 1 210 ? 7.765 -11.822 5.814 1.00 90.94 210 GLU A CA 1
ATOM 1553 C C . GLU A 1 210 ? 9.102 -11.523 6.494 1.00 90.94 210 GLU A C 1
ATOM 1555 O O . GLU A 1 210 ? 9.181 -11.432 7.721 1.00 90.94 210 GLU A O 1
ATOM 1560 N N . ARG A 1 211 ? 10.158 -11.338 5.691 1.00 87.81 211 ARG A N 1
ATOM 1561 C CA . ARG A 1 211 ? 11.499 -11.021 6.194 1.00 87.81 211 ARG A CA 1
ATOM 1562 C C . ARG A 1 211 ? 11.576 -9.640 6.833 1.00 87.81 211 ARG A C 1
ATOM 1564 O O . ARG A 1 211 ? 12.341 -9.484 7.777 1.00 87.81 211 ARG A O 1
ATOM 1571 N N . VAL A 1 212 ? 10.818 -8.672 6.318 1.00 88.25 212 VAL A N 1
ATOM 1572 C CA . VAL A 1 212 ? 10.834 -7.279 6.784 1.00 88.25 212 VAL A CA 1
ATOM 1573 C C . VAL A 1 212 ? 9.969 -7.090 8.026 1.00 88.25 212 VAL A C 1
ATOM 1575 O O . VAL A 1 212 ? 10.430 -6.508 9.000 1.00 88.25 212 VAL A O 1
ATOM 1578 N N . VAL A 1 213 ? 8.732 -7.596 8.026 1.00 89.94 213 VAL A N 1
ATOM 1579 C CA . VAL A 1 213 ? 7.815 -7.410 9.168 1.00 89.94 213 VAL A CA 1
ATOM 1580 C C . VAL A 1 213 ? 7.941 -8.502 10.233 1.00 89.94 213 VAL A C 1
ATOM 1582 O O . VAL A 1 213 ? 7.281 -8.431 11.266 1.00 89.94 213 VAL A O 1
ATOM 1585 N N . HIS A 1 214 ? 8.771 -9.523 9.992 1.00 90.94 214 HIS A N 1
ATOM 1586 C CA . HIS A 1 214 ? 8.979 -10.670 10.885 1.00 90.94 214 HIS A CA 1
ATOM 1587 C C . HIS A 1 214 ? 7.675 -11.400 11.259 1.00 90.94 214 HIS A C 1
ATOM 1589 O O . HIS A 1 214 ? 7.482 -11.843 12.395 1.00 90.94 214 HIS A O 1
ATOM 1595 N N . LYS A 1 215 ? 6.767 -11.536 10.288 1.00 93.25 215 LYS A N 1
ATOM 1596 C CA . LYS A 1 215 ? 5.479 -12.230 10.421 1.00 93.25 215 LYS A CA 1
ATOM 1597 C C . LYS A 1 215 ? 5.273 -13.178 9.251 1.00 93.25 215 LYS A C 1
ATOM 1599 O O . LYS A 1 215 ? 5.649 -12.860 8.129 1.00 93.25 215 LYS A O 1
ATOM 1604 N N . ASN A 1 216 ? 4.604 -14.301 9.502 1.00 93.50 216 ASN A N 1
ATOM 1605 C CA . ASN A 1 216 ? 4.167 -15.186 8.426 1.00 93.50 216 ASN A CA 1
ATOM 1606 C C . ASN A 1 216 ? 3.047 -14.503 7.627 1.00 93.50 216 ASN A C 1
ATOM 1608 O O . ASN A 1 216 ? 2.064 -14.024 8.204 1.00 93.50 216 ASN A O 1
ATOM 1612 N N . ILE A 1 217 ? 3.197 -14.482 6.311 1.00 94.00 217 ILE A N 1
ATOM 1613 C CA . ILE A 1 217 ? 2.243 -13.954 5.335 1.00 94.00 217 ILE A CA 1
ATOM 1614 C C . ILE A 1 217 ? 1.746 -15.115 4.478 1.00 94.00 217 ILE A C 1
ATOM 1616 O O . ILE A 1 217 ? 0.547 -15.359 4.424 1.00 94.00 217 ILE A O 1
ATOM 1620 N N . ILE A 1 218 ? 2.657 -15.893 3.888 1.00 91.94 218 ILE A N 1
ATOM 1621 C CA . ILE A 1 218 ? 2.348 -16.923 2.888 1.00 91.94 218 ILE A CA 1
ATOM 1622 C C . ILE A 1 218 ? 1.455 -18.025 3.463 1.00 91.94 218 ILE A C 1
ATOM 1624 O O . ILE A 1 218 ? 0.580 -18.530 2.767 1.00 91.94 218 ILE A O 1
ATOM 1628 N N . SER A 1 219 ? 1.627 -18.377 4.740 1.00 92.62 219 SER A N 1
ATOM 1629 C CA . SER A 1 219 ? 0.805 -19.402 5.398 1.00 92.62 219 SER A CA 1
ATOM 1630 C C . SER A 1 219 ? -0.668 -19.010 5.584 1.00 92.62 219 SER A C 1
ATOM 1632 O O . SER A 1 219 ? -1.450 -19.851 6.016 1.00 92.62 219 SER A O 1
ATOM 1634 N N . TYR A 1 220 ? -1.030 -17.750 5.322 1.00 91.06 220 TYR A N 1
ATOM 1635 C CA . TYR A 1 220 ? -2.373 -17.187 5.505 1.00 91.06 220 TYR A CA 1
ATOM 1636 C C . TYR A 1 220 ? -3.053 -16.790 4.180 1.00 91.06 220 TYR A C 1
ATOM 1638 O O . TYR A 1 220 ? -4.080 -16.113 4.214 1.00 91.06 220 TYR A O 1
ATOM 1646 N N . LEU A 1 221 ? -2.479 -17.158 3.026 1.00 87.06 221 LEU A N 1
ATOM 1647 C CA . LEU A 1 221 ? -2.957 -16.747 1.697 1.00 87.06 221 LEU A CA 1
ATOM 1648 C C . LEU A 1 221 ? -3.904 -17.729 1.017 1.00 87.06 221 LEU A C 1
ATOM 1650 O O . LEU A 1 221 ? -3.722 -18.956 1.177 1.00 87.06 221 LEU A O 1
#

Radius of gyration: 19.06 Å; chains: 1; bounding box: 44×46×47 Å

Secondary structure (DSSP, 8-state):
-TTTTGGG-TT--EEEEEEES-TTTT--EEEEEEE-HHHHHHHHHHHHHHTTT-EEEEE----HHHHHHHS-TTHHHHHHHHHHHHHHHTTS-HHHHHHHHHHHHT-EEEEEEEEEEEEEEEETTEEEEEEEETTEEEEEESEEEEEEETTS-EEEETTSEEEEEETTT--EE-TTT--TT-EEEEEEE-GGGS---GGGG-HHHHHHHHHHHTS--GGG-